Protein AF-A0A0E3SAZ4-F1 (afdb_monomer_lite)

Structure (mmCIF, N/CA/C/O backbone):
data_AF-A0A0E3SAZ4-F1
#
_entry.id   AF-A0A0E3SAZ4-F1
#
loop_
_atom_site.group_PDB
_atom_site.id
_atom_site.type_symbol
_atom_site.label_atom_id
_atom_site.label_alt_id
_atom_site.label_comp_id
_atom_site.label_asym_id
_atom_site.label_entity_id
_atom_site.label_seq_id
_atom_site.pdbx_PDB_ins_code
_atom_site.Cartn_x
_atom_site.Cartn_y
_atom_site.Cartn_z
_atom_site.occupancy
_atom_site.B_iso_or_equiv
_atom_site.auth_seq_id
_atom_site.auth_comp_id
_atom_site.auth_asym_id
_atom_site.auth_atom_id
_atom_site.pdbx_PDB_model_num
ATOM 1 N N . MET A 1 1 ? 7.847 -2.303 -38.864 1.00 35.53 1 MET A N 1
ATOM 2 C CA . MET A 1 1 ? 7.450 -2.503 -37.458 1.00 35.53 1 MET A CA 1
ATOM 3 C C . MET A 1 1 ? 8.151 -1.413 -36.659 1.00 35.53 1 MET A C 1
ATOM 5 O O . MET A 1 1 ? 9.371 -1.408 -36.617 1.00 35.53 1 MET A O 1
ATOM 9 N N . LYS A 1 2 ? 7.402 -0.395 -36.224 1.00 34.38 2 LYS A N 1
ATOM 10 C CA . LYS A 1 2 ? 7.887 0.900 -35.707 1.00 34.38 2 LYS A CA 1
ATOM 11 C C . LYS A 1 2 ? 7.788 0.964 -34.171 1.00 34.38 2 LYS A C 1
ATOM 13 O O . LYS A 1 2 ? 7.329 1.946 -33.616 1.00 34.38 2 LYS A O 1
ATOM 18 N N . LEU A 1 3 ? 8.170 -0.109 -33.477 1.00 39.75 3 LEU A N 1
ATOM 19 C CA . LEU A 1 3 ? 8.145 -0.147 -32.003 1.00 39.75 3 LEU A CA 1
ATOM 20 C C . LEU A 1 3 ? 9.281 0.670 -31.354 1.00 39.75 3 LEU A C 1
ATOM 22 O O . LEU A 1 3 ? 9.318 0.807 -30.141 1.00 39.75 3 LEU A O 1
ATOM 26 N N . PHE A 1 4 ? 10.151 1.262 -32.177 1.00 41.94 4 PHE A N 1
ATOM 27 C CA . PHE A 1 4 ? 11.154 2.250 -31.788 1.00 41.94 4 PHE A CA 1
ATOM 28 C C . PHE A 1 4 ? 10.994 3.537 -32.611 1.00 41.94 4 PHE A C 1
ATOM 30 O O . PHE A 1 4 ? 11.973 4.073 -33.130 1.00 41.94 4 PHE A O 1
ATOM 37 N N . GLU A 1 5 ? 9.763 4.026 -32.811 1.00 42.88 5 GLU A N 1
ATOM 38 C CA . GLU A 1 5 ? 9.651 5.472 -33.024 1.00 42.88 5 GLU A CA 1
ATOM 39 C C . GLU A 1 5 ? 10.108 6.147 -31.717 1.00 42.88 5 GLU A C 1
ATOM 41 O O . GLU A 1 5 ? 9.634 5.738 -30.653 1.00 42.88 5 GLU A O 1
ATOM 46 N N . PRO A 1 6 ? 11.058 7.104 -31.770 1.00 49.09 6 PRO A N 1
ATOM 47 C CA . PRO A 1 6 ? 11.654 7.744 -30.591 1.00 49.09 6 PRO A CA 1
ATOM 48 C C . PRO A 1 6 ? 10.627 8.220 -29.559 1.00 49.09 6 PRO A C 1
ATOM 50 O O . PRO A 1 6 ? 10.919 8.250 -28.368 1.00 49.09 6 PRO A O 1
ATOM 53 N N . ASP A 1 7 ? 9.420 8.530 -30.022 1.00 55.03 7 ASP A N 1
ATOM 54 C CA . ASP A 1 7 ? 8.347 9.111 -29.233 1.00 55.03 7 ASP A CA 1
ATOM 55 C C . ASP A 1 7 ? 7.732 8.119 -28.225 1.00 55.03 7 ASP A C 1
ATOM 57 O O . ASP A 1 7 ? 7.474 8.508 -27.095 1.00 55.03 7 ASP A O 1
ATOM 61 N N . VAL A 1 8 ? 7.588 6.824 -28.547 1.00 56.56 8 VAL A N 1
ATOM 62 C CA . VAL A 1 8 ? 6.889 5.860 -27.658 1.00 56.56 8 VAL A CA 1
ATOM 63 C C . VAL A 1 8 ? 7.747 5.450 -26.458 1.00 56.56 8 VAL A C 1
ATOM 65 O O . VAL A 1 8 ? 7.270 5.378 -25.326 1.00 56.56 8 VAL A O 1
ATOM 68 N N . TYR A 1 9 ? 9.036 5.188 -26.678 1.00 65.38 9 TYR A N 1
ATOM 69 C CA . TYR A 1 9 ? 9.937 4.849 -25.574 1.00 65.38 9 TYR A CA 1
ATOM 70 C C . TYR A 1 9 ? 10.313 6.091 -24.751 1.00 65.38 9 TYR A C 1
ATOM 72 O O . TYR A 1 9 ? 10.451 6.005 -23.531 1.00 65.38 9 TYR A O 1
ATOM 80 N N . ALA A 1 10 ? 10.394 7.269 -25.383 1.00 64.94 10 ALA A N 1
ATOM 81 C CA . ALA A 1 10 ? 10.506 8.529 -24.657 1.00 64.94 10 ALA A CA 1
ATOM 82 C C . ALA A 1 10 ? 9.255 8.820 -23.814 1.00 64.94 10 ALA A C 1
ATOM 84 O O . ALA A 1 10 ? 9.391 9.335 -22.709 1.00 64.94 10 ALA A O 1
ATOM 85 N N . GLU A 1 11 ? 8.053 8.472 -24.281 1.00 65.88 11 GLU A N 1
ATOM 86 C CA . GLU A 1 11 ? 6.825 8.535 -23.480 1.00 65.88 11 GLU A CA 1
ATOM 87 C C . GLU A 1 11 ? 6.867 7.574 -22.287 1.00 65.88 11 GLU A C 1
ATOM 89 O O . GLU A 1 11 ? 6.506 7.981 -21.186 1.00 65.88 11 GLU A O 1
ATOM 94 N N . PHE A 1 12 ? 7.374 6.347 -22.454 1.00 67.75 12 PHE A N 1
ATOM 95 C CA . PHE A 1 12 ? 7.605 5.427 -21.333 1.00 67.75 12 PHE A CA 1
ATOM 96 C C . PHE A 1 12 ? 8.599 6.014 -20.316 1.00 67.75 12 PHE A C 1
ATOM 98 O O . PHE A 1 12 ? 8.286 6.130 -19.132 1.00 67.75 12 PHE A O 1
ATOM 105 N N . LEU A 1 13 ? 9.778 6.456 -20.763 1.00 69.06 13 LEU A N 1
ATOM 106 C CA . LEU A 1 13 ? 10.773 7.055 -19.872 1.00 69.06 13 LEU A CA 1
ATOM 107 C C . LEU A 1 13 ? 10.236 8.311 -19.172 1.00 69.06 13 LEU A C 1
ATOM 109 O O . LEU A 1 13 ? 10.405 8.445 -17.965 1.00 69.06 13 LEU A O 1
ATOM 113 N N . ASN A 1 14 ? 9.560 9.211 -19.886 1.00 68.00 14 ASN A N 1
ATOM 114 C CA . ASN A 1 14 ? 9.042 10.454 -19.308 1.00 68.00 14 ASN A CA 1
ATOM 115 C C . ASN A 1 14 ? 7.822 10.233 -18.405 1.00 68.00 14 ASN A C 1
ATOM 117 O O . ASN A 1 14 ? 7.721 10.848 -17.347 1.00 68.00 14 ASN A O 1
ATOM 121 N N . GLY A 1 15 ? 6.885 9.389 -18.835 1.00 62.44 15 GLY A N 1
ATOM 122 C CA . GLY A 1 15 ? 5.592 9.201 -18.184 1.00 62.44 15 GLY A CA 1
ATOM 123 C C . GLY A 1 15 ? 5.618 8.217 -17.020 1.00 62.44 15 GLY A C 1
ATOM 124 O O . GLY A 1 15 ? 4.820 8.361 -16.100 1.00 62.44 15 GLY A O 1
ATOM 125 N N . ILE A 1 16 ? 6.529 7.239 -17.038 1.00 62.69 16 ILE A N 1
ATOM 126 C CA . ILE A 1 16 ? 6.607 6.184 -16.018 1.00 62.69 16 ILE A CA 1
ATOM 127 C C . ILE A 1 16 ? 7.849 6.354 -15.140 1.00 62.69 16 ILE A C 1
ATOM 129 O O . ILE A 1 16 ? 7.724 6.397 -13.918 1.00 62.69 16 ILE A O 1
ATOM 133 N N . ILE A 1 17 ? 9.034 6.504 -15.737 1.00 66.69 17 ILE A N 1
ATOM 134 C CA . ILE A 1 17 ? 10.299 6.499 -14.984 1.00 66.69 17 ILE A CA 1
ATOM 135 C C . ILE A 1 17 ? 10.622 7.880 -14.395 1.00 66.69 17 ILE A C 1
ATOM 137 O O . ILE A 1 17 ? 10.940 8.002 -13.213 1.00 66.69 17 ILE A O 1
ATOM 141 N N . LEU A 1 18 ? 10.514 8.934 -15.204 1.00 70.75 18 LEU A N 1
ATOM 142 C CA . LEU A 1 18 ? 10.796 10.314 -14.806 1.00 70.75 18 LEU A CA 1
ATOM 143 C C . LEU A 1 18 ? 9.578 11.032 -14.219 1.00 70.75 18 LEU A C 1
ATOM 145 O O . LEU A 1 18 ? 9.704 12.201 -13.890 1.00 70.75 18 LEU A O 1
ATOM 149 N N . ASN A 1 19 ? 8.419 10.379 -14.106 1.00 67.31 19 ASN A N 1
ATOM 150 C CA . ASN A 1 19 ? 7.116 10.950 -13.741 1.00 67.31 19 ASN A CA 1
ATOM 151 C C . ASN A 1 19 ? 7.159 11.959 -12.565 1.00 67.31 19 ASN A C 1
ATOM 153 O O . ASN A 1 19 ? 7.011 11.599 -11.398 1.00 67.31 19 ASN A O 1
ATOM 157 N N . GLY A 1 20 ? 7.383 13.244 -12.861 1.00 66.50 20 GLY A N 1
ATOM 158 C CA . GLY A 1 20 ? 7.541 14.295 -11.849 1.00 66.50 20 GLY A CA 1
ATOM 159 C C . GLY A 1 20 ? 8.839 14.236 -11.029 1.00 66.50 20 GLY A C 1
ATOM 160 O O . GLY A 1 20 ? 8.914 14.880 -9.983 1.00 66.50 20 GLY A O 1
ATOM 161 N N . LYS A 1 21 ? 9.859 13.507 -11.487 1.00 75.00 21 LYS A N 1
ATOM 162 C CA . LYS A 1 21 ? 11.220 13.475 -10.942 1.00 75.00 21 LYS A CA 1
ATOM 163 C C . LYS A 1 21 ? 12.182 14.222 -11.867 1.00 75.00 21 LYS A C 1
ATOM 165 O O . LYS A 1 21 ? 12.077 14.167 -13.090 1.00 75.00 21 LYS A O 1
ATOM 170 N N . LEU A 1 22 ? 13.140 14.927 -11.279 1.00 81.62 22 LEU A N 1
ATOM 171 C CA . LEU A 1 22 ? 14.187 15.646 -11.993 1.00 81.62 22 LEU A CA 1
ATOM 172 C C . LEU A 1 22 ? 15.433 14.755 -12.102 1.00 81.62 22 LEU A C 1
ATOM 174 O O . LEU A 1 22 ? 16.014 14.420 -11.066 1.00 81.62 22 LEU A O 1
ATOM 178 N N . PRO A 1 23 ? 15.851 14.368 -13.321 1.00 86.25 23 PRO A N 1
ATOM 179 C CA . PRO A 1 23 ? 17.066 13.594 -13.511 1.00 86.25 23 PRO A CA 1
ATOM 180 C C . PRO A 1 23 ? 18.314 14.469 -13.360 1.00 86.25 23 PRO A C 1
ATOM 182 O O . PRO A 1 23 ? 18.380 15.588 -13.873 1.00 86.25 23 PRO A O 1
ATOM 185 N N . SER A 1 24 ? 19.344 13.918 -12.728 1.00 90.69 24 SER A N 1
ATOM 186 C CA . SER A 1 24 ? 20.697 14.464 -12.703 1.00 90.69 24 SER A CA 1
ATOM 187 C C . SER A 1 24 ? 21.704 13.382 -13.088 1.00 90.69 24 SER A C 1
ATOM 189 O O . SER A 1 24 ? 21.607 12.236 -12.654 1.00 90.69 24 SER A O 1
ATOM 191 N N . LEU A 1 25 ? 22.656 13.729 -13.956 1.00 93.69 25 LEU A N 1
ATOM 192 C CA . LEU A 1 25 ? 23.690 12.798 -14.401 1.00 93.69 25 LEU A CA 1
ATOM 193 C C . LEU A 1 25 ? 24.743 12.637 -13.304 1.00 93.69 25 LEU A C 1
ATOM 195 O O . LEU A 1 25 ? 25.460 13.589 -12.996 1.00 93.69 25 LEU A O 1
ATOM 199 N N . LEU A 1 26 ? 24.866 11.426 -12.766 1.00 94.69 26 LEU A N 1
ATOM 200 C CA . LEU A 1 26 ? 25.920 11.070 -11.816 1.00 94.69 26 LEU A CA 1
ATOM 201 C C . LEU A 1 26 ? 27.215 10.670 -12.526 1.00 94.69 26 LEU A C 1
ATOM 203 O O . LEU A 1 26 ? 28.307 10.931 -12.023 1.00 94.69 26 LEU A O 1
ATOM 207 N N . GLY A 1 27 ? 27.106 10.056 -13.705 1.00 94.62 27 GLY A N 1
ATOM 208 C CA . GLY A 1 27 ? 28.264 9.651 -14.489 1.00 94.62 27 GLY A CA 1
ATOM 209 C C . GLY A 1 27 ? 27.941 8.584 -15.523 1.00 94.62 27 GLY A C 1
ATOM 210 O O . GLY A 1 27 ? 26.800 8.430 -15.955 1.00 94.62 27 GLY A O 1
ATOM 211 N N . THR A 1 28 ? 28.979 7.859 -15.924 1.00 95.38 28 THR A N 1
ATOM 212 C CA . THR A 1 28 ? 28.893 6.731 -16.852 1.00 95.38 28 THR A CA 1
ATOM 213 C C . THR A 1 28 ? 29.544 5.506 -16.237 1.00 95.38 28 THR A C 1
ATOM 215 O O . THR A 1 28 ? 30.640 5.614 -15.683 1.00 95.38 28 THR A O 1
ATOM 218 N N . GLU A 1 29 ? 28.915 4.351 -16.394 1.00 94.69 29 GLU A N 1
ATOM 219 C CA . GLU A 1 29 ? 29.418 3.056 -15.942 1.00 94.69 29 GLU A CA 1
ATOM 220 C C . GLU A 1 29 ? 29.445 2.059 -17.102 1.00 94.69 29 GLU A C 1
ATOM 222 O O . GLU A 1 29 ? 28.711 2.202 -18.075 1.00 94.69 29 GLU A O 1
ATOM 227 N N . ASN A 1 30 ? 30.312 1.048 -17.020 1.00 89.69 30 ASN A N 1
ATOM 228 C CA . ASN A 1 30 ? 30.306 -0.053 -17.976 1.00 89.69 30 ASN A CA 1
ATOM 229 C C . ASN A 1 30 ? 29.536 -1.229 -17.369 1.00 89.69 30 ASN A C 1
ATOM 231 O O . ASN A 1 30 ? 29.976 -1.778 -16.360 1.00 89.69 30 ASN A O 1
ATOM 235 N N . ILE A 1 31 ? 28.412 -1.599 -17.982 1.00 84.12 31 ILE A N 1
ATOM 236 C CA . ILE A 1 31 ? 27.593 -2.748 -17.581 1.00 84.12 31 ILE A CA 1
ATOM 237 C C . ILE A 1 31 ? 27.605 -3.747 -18.733 1.00 84.12 31 ILE A C 1
ATOM 239 O O . ILE A 1 31 ? 27.215 -3.415 -19.851 1.00 84.12 31 ILE A O 1
ATOM 243 N N . ASP A 1 32 ? 28.105 -4.956 -18.471 1.00 79.94 32 ASP A N 1
ATOM 244 C CA . ASP A 1 32 ? 28.211 -6.047 -19.449 1.00 79.94 32 ASP A CA 1
ATOM 245 C C . ASP A 1 32 ? 28.867 -5.646 -20.784 1.00 79.94 32 ASP A C 1
ATOM 247 O O . ASP A 1 32 ? 28.512 -6.126 -21.860 1.00 79.94 32 ASP A O 1
ATOM 251 N N . GLY A 1 33 ? 29.859 -4.752 -20.723 1.00 79.44 33 GLY A N 1
ATOM 252 C CA . GLY A 1 33 ? 30.581 -4.254 -21.893 1.00 79.44 33 GLY A CA 1
ATOM 253 C C . GLY A 1 33 ? 29.949 -3.029 -22.558 1.00 79.44 33 GLY A C 1
ATOM 254 O O . GLY A 1 33 ? 30.634 -2.378 -23.349 1.00 79.44 33 GLY A O 1
ATOM 255 N N . ASN A 1 34 ? 28.719 -2.655 -22.199 1.00 81.31 34 ASN A N 1
ATOM 256 C CA . ASN A 1 34 ? 28.017 -1.491 -22.739 1.00 81.31 34 ASN A CA 1
ATOM 257 C C . ASN A 1 34 ? 28.204 -0.264 -21.839 1.00 81.31 34 ASN A C 1
ATOM 259 O O . ASN A 1 34 ? 28.266 -0.368 -20.614 1.00 81.31 34 ASN A O 1
ATOM 263 N N . ASN A 1 35 ? 28.316 0.915 -22.451 1.00 91.81 35 ASN A N 1
ATOM 264 C CA . ASN A 1 35 ? 28.385 2.175 -21.717 1.00 91.81 35 ASN A CA 1
ATOM 265 C C . ASN A 1 35 ? 26.977 2.586 -21.276 1.00 91.81 35 ASN A C 1
ATOM 267 O O . ASN A 1 35 ? 26.105 2.746 -22.124 1.00 91.81 35 ASN A O 1
ATOM 271 N N . ALA A 1 36 ? 26.774 2.799 -19.982 1.00 94.06 36 ALA A N 1
ATOM 272 C CA . ALA A 1 36 ? 25.505 3.198 -19.396 1.00 94.06 36 ALA A CA 1
ATOM 273 C C . ALA A 1 36 ? 25.630 4.568 -18.723 1.00 94.06 36 ALA A C 1
ATOM 275 O O . ALA A 1 36 ? 26.601 4.8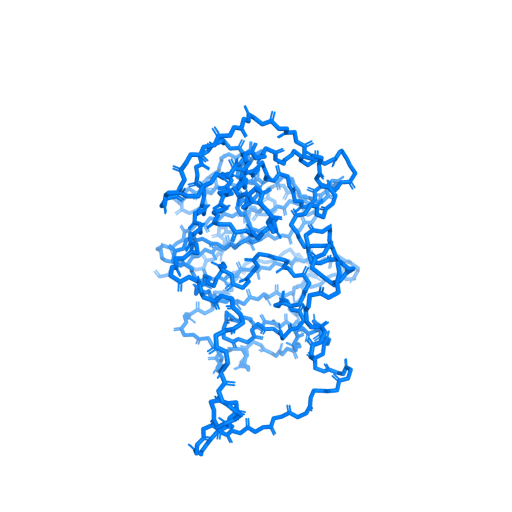33 -18.014 1.00 94.06 36 ALA A O 1
ATOM 276 N N . TYR A 1 37 ? 24.640 5.438 -18.908 1.00 94.56 37 TYR A N 1
ATOM 277 C CA . TYR A 1 37 ? 24.500 6.659 -18.120 1.00 94.56 37 TYR A CA 1
ATOM 278 C C . TYR A 1 37 ? 23.823 6.345 -16.793 1.00 94.56 37 TYR A C 1
ATOM 280 O O . TYR A 1 37 ? 22.771 5.709 -16.767 1.00 94.56 37 TYR A O 1
ATOM 288 N N . VAL A 1 38 ? 24.403 6.846 -15.707 1.00 95.25 38 VAL A N 1
ATOM 289 C CA . VAL A 1 38 ? 23.847 6.727 -14.359 1.00 95.25 38 VAL A CA 1
ATOM 290 C C . VAL A 1 38 ? 23.136 8.022 -14.014 1.00 95.25 38 VAL A C 1
ATOM 292 O O . VAL A 1 38 ? 23.767 9.082 -13.948 1.00 95.25 38 VAL A O 1
ATOM 295 N N . LEU A 1 39 ? 21.827 7.946 -13.797 1.00 92.31 39 LEU A N 1
ATOM 296 C CA . LEU A 1 39 ? 20.989 9.093 -13.472 1.00 92.31 39 LEU A CA 1
ATOM 297 C C . LEU A 1 39 ? 20.414 8.935 -12.067 1.00 92.31 39 LEU A C 1
ATOM 299 O O . LEU A 1 39 ? 19.831 7.903 -11.743 1.00 92.31 39 LEU A O 1
ATOM 303 N N . GLU A 1 40 ? 20.537 9.972 -11.247 1.00 90.50 40 GLU A N 1
ATOM 304 C CA . GLU A 1 40 ? 19.754 10.117 -10.022 1.00 90.50 40 GLU A CA 1
ATOM 305 C C . GLU A 1 40 ? 18.468 10.870 -10.348 1.00 90.50 40 GLU A C 1
ATOM 307 O O . GLU A 1 40 ? 18.507 11.918 -10.993 1.00 90.50 40 GLU A O 1
ATOM 312 N N . LEU A 1 41 ? 17.332 10.341 -9.910 1.00 86.12 41 LEU A N 1
ATOM 313 C CA . LEU A 1 41 ? 16.024 10.956 -10.072 1.00 86.12 41 LEU A CA 1
ATOM 314 C C . LEU A 1 41 ? 15.537 11.437 -8.708 1.00 86.12 41 LEU A C 1
ATOM 316 O O . LEU A 1 41 ? 15.248 10.629 -7.819 1.00 86.12 41 LEU A O 1
ATOM 320 N N . THR A 1 42 ? 15.412 12.753 -8.574 1.00 79.62 42 THR A N 1
ATOM 321 C CA . THR A 1 42 ? 14.932 13.396 -7.349 1.00 79.62 42 THR A CA 1
ATOM 322 C C . THR A 1 42 ? 13.478 13.825 -7.539 1.00 79.62 42 THR A C 1
ATOM 324 O O . THR A 1 42 ? 13.186 14.479 -8.543 1.00 79.62 42 THR A O 1
ATOM 327 N N . PRO A 1 43 ? 12.553 13.489 -6.624 1.00 72.38 43 PRO A N 1
ATOM 328 C CA . PRO A 1 43 ? 11.172 13.961 -6.694 1.00 72.38 43 PRO A CA 1
ATOM 329 C C . PRO A 1 43 ? 11.106 15.486 -6.813 1.00 72.38 43 PRO A C 1
ATOM 331 O O . PRO A 1 43 ? 11.834 16.205 -6.129 1.00 72.38 43 PRO A O 1
ATOM 334 N N . SER A 1 44 ? 10.244 15.996 -7.693 1.00 67.12 44 SER A N 1
ATOM 335 C CA . SER A 1 44 ? 9.931 17.425 -7.699 1.00 67.12 44 SER A CA 1
ATOM 336 C C . SER A 1 44 ? 8.995 17.758 -6.536 1.00 67.12 44 SER A C 1
ATOM 338 O O . SER A 1 44 ? 8.110 16.971 -6.212 1.00 67.12 44 SER A O 1
ATOM 340 N N . GLU A 1 45 ? 9.135 18.955 -5.956 1.00 58.78 45 GLU A N 1
ATOM 341 C CA . GLU A 1 45 ? 8.340 19.446 -4.808 1.00 58.78 45 GLU A CA 1
ATOM 342 C C . GLU A 1 45 ? 6.807 19.404 -5.010 1.00 58.78 45 GLU A C 1
ATOM 344 O O . GLU A 1 45 ? 6.056 19.678 -4.084 1.00 58.78 45 GLU A O 1
ATOM 349 N N . LYS A 1 46 ? 6.319 19.102 -6.221 1.00 52.31 46 LYS A N 1
ATOM 350 C CA . LYS A 1 46 ? 4.892 19.086 -6.575 1.00 52.31 46 LYS A CA 1
ATOM 351 C C . LYS A 1 46 ? 4.236 17.704 -6.528 1.00 52.31 46 LYS A C 1
ATOM 353 O O . LYS A 1 46 ? 3.021 17.643 -6.680 1.00 52.31 46 LYS A O 1
ATOM 358 N N . ASN A 1 47 ? 5.002 16.625 -6.364 1.00 48.00 47 ASN A N 1
ATOM 359 C CA . ASN A 1 47 ? 4.471 15.262 -6.271 1.00 48.00 47 ASN A CA 1
ATOM 360 C C . ASN A 1 47 ? 4.778 14.681 -4.887 1.00 48.00 47 ASN A C 1
ATOM 362 O O . ASN A 1 47 ? 5.781 13.999 -4.693 1.00 48.00 47 ASN A O 1
ATOM 366 N N . GLU A 1 48 ? 3.894 14.963 -3.928 1.00 43.84 48 GLU A N 1
ATOM 367 C CA . GLU A 1 48 ? 4.009 14.505 -2.535 1.00 43.84 48 GLU A CA 1
ATOM 368 C C . GLU A 1 48 ? 3.898 12.976 -2.383 1.00 43.84 48 GLU A C 1
ATOM 370 O O . GLU A 1 48 ? 4.349 12.447 -1.375 1.00 43.84 48 GLU A O 1
ATOM 375 N N . SER A 1 49 ? 3.342 12.262 -3.371 1.00 44.16 49 SER A N 1
ATOM 376 C CA . SER A 1 49 ? 3.028 10.825 -3.293 1.00 44.16 49 SER A CA 1
ATOM 377 C C . SER A 1 49 ? 4.116 9.868 -3.804 1.00 44.16 49 SER A C 1
ATOM 379 O O . SER A 1 49 ? 3.940 8.659 -3.721 1.00 44.16 49 SER A O 1
ATOM 381 N N . LEU A 1 50 ? 5.222 10.367 -4.369 1.00 51.16 50 LEU A N 1
ATOM 382 C CA . LEU A 1 50 ? 6.327 9.542 -4.891 1.00 51.16 50 LEU A CA 1
ATOM 383 C C . LEU A 1 50 ? 7.673 10.164 -4.495 1.00 51.16 50 LEU A C 1
ATOM 385 O O . LEU A 1 50 ? 8.462 10.583 -5.345 1.00 51.16 50 LEU A O 1
ATOM 389 N N . GLN A 1 51 ? 7.912 10.251 -3.183 1.00 55.72 51 GLN A N 1
ATOM 390 C CA . GLN A 1 51 ? 9.085 10.916 -2.594 1.00 55.72 51 GLN A CA 1
ATOM 391 C C . GLN A 1 51 ? 10.375 10.090 -2.655 1.00 55.72 51 GLN A C 1
ATOM 393 O O . GLN A 1 51 ? 11.447 10.559 -2.271 1.00 55.72 51 GLN A O 1
ATOM 398 N N . TRP A 1 52 ? 10.308 8.868 -3.172 1.00 65.00 52 TRP A N 1
ATOM 399 C CA . TRP A 1 52 ? 11.460 7.984 -3.176 1.00 65.00 52 TRP A CA 1
ATOM 400 C C . TRP A 1 52 ? 12.496 8.453 -4.189 1.00 65.00 52 TRP A C 1
ATOM 402 O O . TRP A 1 52 ? 12.249 8.506 -5.408 1.00 65.00 52 TRP A O 1
ATOM 412 N N . LYS A 1 53 ? 13.685 8.773 -3.671 1.00 74.00 53 LYS A N 1
ATOM 413 C CA . LYS A 1 53 ? 14.882 8.903 -4.498 1.00 74.00 53 LYS A CA 1
ATOM 414 C C . LYS A 1 53 ? 15.078 7.604 -5.259 1.00 74.00 53 LYS A C 1
ATOM 416 O O . LYS A 1 53 ? 14.785 6.514 -4.773 1.00 74.00 53 LYS A O 1
ATOM 421 N N . SER A 1 54 ? 15.571 7.726 -6.477 1.00 83.62 54 SER A N 1
ATOM 422 C CA . SER A 1 54 ? 15.817 6.555 -7.307 1.00 83.62 54 SER A CA 1
ATOM 423 C C . SER A 1 54 ? 17.022 6.773 -8.191 1.00 83.62 54 SER A C 1
ATOM 425 O O . SER A 1 54 ? 17.311 7.902 -8.582 1.00 83.62 54 SER A O 1
ATOM 427 N N . LYS A 1 55 ? 17.717 5.691 -8.513 1.00 89.56 55 LYS A N 1
ATOM 428 C CA . LYS A 1 55 ? 18.842 5.698 -9.439 1.00 89.56 55 LYS A CA 1
ATOM 429 C C . LYS A 1 55 ? 18.517 4.781 -10.601 1.00 89.56 55 LYS A C 1
ATOM 431 O O . LYS A 1 55 ? 17.980 3.696 -10.403 1.00 89.56 55 LYS A O 1
ATOM 436 N N . ILE A 1 56 ? 18.810 5.225 -11.813 1.00 89.75 56 ILE A N 1
ATOM 437 C CA . ILE A 1 56 ? 18.621 4.421 -13.015 1.00 89.75 56 ILE A CA 1
ATOM 438 C C . ILE A 1 56 ? 19.900 4.382 -13.834 1.00 89.75 56 ILE A C 1
ATOM 440 O O . ILE A 1 56 ? 20.671 5.342 -13.866 1.00 89.75 56 ILE A O 1
ATOM 444 N N . TRP A 1 57 ? 20.079 3.272 -14.531 1.00 92.25 57 TRP A N 1
ATOM 445 C CA . TRP A 1 57 ? 21.113 3.086 -15.527 1.00 92.25 57 TRP A CA 1
ATOM 446 C C . TRP A 1 57 ? 20.427 2.924 -16.863 1.00 92.25 57 TRP A C 1
ATOM 448 O O . TRP A 1 57 ? 19.574 2.048 -17.018 1.00 92.25 57 TRP A O 1
ATOM 458 N N . VAL A 1 58 ? 20.795 3.769 -17.816 1.00 89.75 58 VAL A N 1
ATOM 459 C CA . VAL A 1 58 ? 20.273 3.709 -19.178 1.00 89.75 58 VAL A CA 1
ATOM 460 C C . VAL A 1 58 ? 21.408 3.471 -20.153 1.00 89.75 58 VAL A C 1
ATOM 462 O O . VAL A 1 58 ? 22.485 4.047 -20.008 1.00 89.75 58 VAL A O 1
ATOM 465 N N . ASP A 1 59 ? 21.176 2.624 -21.145 1.00 88.06 59 ASP A N 1
ATOM 466 C CA . ASP A 1 59 ? 22.134 2.368 -22.213 1.00 88.06 59 ASP A CA 1
ATOM 467 C C . ASP A 1 59 ? 22.494 3.668 -22.946 1.00 88.06 59 ASP A C 1
ATOM 469 O O . ASP A 1 59 ? 21.629 4.480 -23.281 1.00 88.06 59 ASP A O 1
ATOM 473 N N . GLY A 1 60 ? 23.785 3.876 -23.189 1.00 87.06 60 GLY A N 1
ATOM 474 C CA . GLY A 1 60 ? 24.293 5.119 -23.754 1.00 87.06 60 GLY A CA 1
ATOM 475 C C . GLY A 1 60 ? 23.958 5.335 -25.229 1.00 87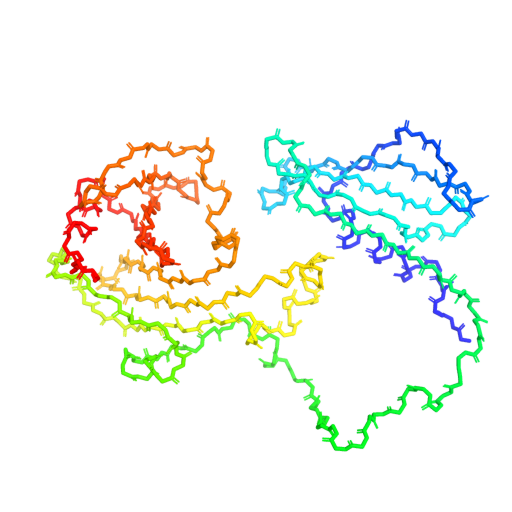.06 60 GLY A C 1
ATOM 476 O O . GLY A 1 60 ? 24.044 6.467 -25.703 1.00 87.06 60 GLY A O 1
ATOM 477 N N . GLU A 1 61 ? 23.579 4.286 -25.962 1.00 84.56 61 GLU A N 1
ATOM 478 C CA . GLU A 1 61 ? 23.247 4.374 -27.384 1.00 84.56 61 GLU A CA 1
ATOM 479 C C . GLU A 1 61 ? 21.738 4.467 -27.610 1.00 84.56 61 GLU A C 1
ATOM 481 O O . GLU A 1 61 ? 21.274 5.288 -28.405 1.00 84.56 61 GLU A O 1
ATOM 486 N N . ASN A 1 62 ? 20.963 3.633 -26.918 1.00 81.25 62 ASN A N 1
ATOM 487 C CA . ASN A 1 62 ? 19.531 3.463 -27.168 1.00 81.25 62 ASN A CA 1
ATOM 488 C C . ASN A 1 62 ? 18.629 3.896 -25.999 1.00 81.25 62 ASN A C 1
ATOM 490 O O . ASN A 1 62 ? 17.408 3.831 -26.138 1.00 81.25 62 ASN A O 1
ATOM 494 N N . TRP A 1 63 ? 19.205 4.377 -24.890 1.00 83.62 63 TRP A N 1
ATOM 495 C CA . TRP A 1 63 ? 18.498 4.859 -23.694 1.00 83.62 63 TRP A CA 1
ATOM 496 C C . TRP A 1 63 ? 17.644 3.806 -22.976 1.00 83.62 63 TRP A C 1
ATOM 498 O O . TRP A 1 63 ? 16.851 4.144 -22.090 1.00 83.62 63 TRP A O 1
ATOM 508 N N . MET A 1 64 ? 17.789 2.525 -23.319 1.00 82.38 64 MET A N 1
ATOM 509 C CA . MET A 1 64 ? 17.053 1.467 -22.641 1.00 82.38 64 MET A CA 1
ATOM 510 C C . MET A 1 64 ? 17.435 1.372 -21.171 1.00 82.38 64 MET A C 1
ATOM 512 O O . MET A 1 64 ? 18.612 1.445 -20.830 1.00 82.38 64 MET A O 1
ATOM 516 N N . LEU A 1 65 ? 16.441 1.178 -20.309 1.00 84.25 65 LEU A N 1
ATOM 517 C CA . LEU A 1 65 ? 16.666 0.914 -18.897 1.00 84.25 65 LEU A CA 1
ATOM 518 C C . LEU A 1 65 ? 17.430 -0.408 -18.742 1.00 84.25 65 LEU A C 1
ATOM 520 O O . LEU A 1 65 ? 17.000 -1.442 -19.247 1.00 84.25 65 LEU A O 1
ATOM 524 N N . ILE A 1 66 ? 18.557 -0.354 -18.043 1.00 88.56 66 ILE A N 1
ATOM 525 C CA . ILE A 1 66 ? 19.403 -1.506 -17.715 1.00 88.56 66 ILE A CA 1
ATOM 526 C C . ILE A 1 66 ? 19.178 -1.903 -16.257 1.00 88.56 66 ILE A C 1
ATOM 528 O O . ILE A 1 66 ? 18.991 -3.075 -15.943 1.00 88.56 66 ILE A O 1
ATOM 532 N N . ARG A 1 67 ? 19.173 -0.914 -15.359 1.00 88.06 67 ARG A N 1
ATOM 533 C CA . ARG A 1 67 ? 19.020 -1.114 -13.916 1.00 88.06 67 ARG A CA 1
ATOM 534 C C . ARG A 1 67 ? 18.214 0.024 -13.310 1.00 88.06 67 ARG A C 1
ATOM 536 O O . ARG A 1 67 ? 18.304 1.162 -13.772 1.00 88.06 67 ARG A O 1
ATOM 543 N N . CYS A 1 68 ? 17.455 -0.274 -12.267 1.00 86.19 68 CYS A N 1
ATOM 544 C CA . CYS A 1 68 ? 16.777 0.709 -11.437 1.00 86.19 68 CYS A CA 1
ATOM 545 C C . CYS A 1 68 ? 16.927 0.342 -9.962 1.00 86.19 68 CYS A C 1
ATOM 547 O O . CYS A 1 68 ? 16.782 -0.817 -9.590 1.00 86.19 68 CYS A O 1
ATOM 549 N N . GLU A 1 69 ? 17.187 1.348 -9.139 1.00 86.12 69 GLU A N 1
ATOM 550 C CA . GLU A 1 69 ? 17.164 1.275 -7.687 1.00 86.12 69 GLU A CA 1
ATOM 551 C C . GLU A 1 69 ? 16.169 2.296 -7.149 1.00 86.12 69 GLU A C 1
ATOM 553 O O . GLU A 1 69 ? 16.207 3.473 -7.521 1.00 86.12 69 GLU A O 1
ATOM 558 N N . LEU A 1 70 ? 15.298 1.842 -6.257 1.00 78.06 70 LEU A N 1
ATOM 559 C CA . LEU A 1 70 ? 14.407 2.672 -5.463 1.00 78.06 70 LEU A CA 1
ATOM 560 C C . LEU A 1 70 ? 14.908 2.657 -4.024 1.00 78.06 70 LEU A C 1
ATOM 562 O O . LEU A 1 70 ? 15.253 1.596 -3.500 1.00 78.06 70 LEU A O 1
ATOM 566 N N . TYR A 1 71 ? 14.931 3.827 -3.399 1.00 76.00 71 TYR A N 1
ATOM 567 C CA . TYR A 1 71 ? 15.364 3.989 -2.018 1.00 76.00 71 TYR A CA 1
ATOM 568 C C . TYR A 1 71 ? 14.189 4.444 -1.159 1.00 76.00 71 TYR A C 1
ATOM 570 O O . TYR A 1 71 ? 13.372 5.242 -1.618 1.00 76.00 71 TYR A O 1
ATOM 578 N N . ASP A 1 72 ? 14.124 3.956 0.074 1.00 67.56 72 ASP A N 1
ATOM 579 C CA . ASP A 1 72 ? 13.173 4.454 1.065 1.00 67.56 72 ASP A CA 1
ATOM 580 C C . ASP A 1 72 ? 13.536 5.879 1.537 1.00 67.56 72 ASP A C 1
ATOM 582 O O . ASP A 1 72 ? 14.521 6.491 1.102 1.00 67.56 72 ASP A O 1
ATOM 586 N N . ASN A 1 73 ? 12.723 6.425 2.443 1.00 67.75 73 ASN A N 1
ATOM 587 C CA . ASN A 1 73 ? 12.921 7.769 2.989 1.00 67.75 73 ASN A CA 1
ATOM 588 C C . ASN A 1 73 ? 14.178 7.884 3.878 1.00 67.75 73 ASN A C 1
ATOM 590 O O . ASN A 1 73 ? 14.700 8.986 4.055 1.00 67.75 73 ASN A O 1
ATOM 594 N N . GLU A 1 74 ? 14.700 6.767 4.389 1.00 67.50 74 GLU A N 1
ATOM 595 C CA . GLU A 1 74 ? 15.950 6.699 5.156 1.00 67.50 74 GLU A CA 1
ATOM 596 C C . GLU A 1 74 ? 17.190 6.576 4.247 1.00 67.50 74 GLU A C 1
ATOM 598 O O . GLU A 1 74 ? 18.328 6.745 4.695 1.00 67.50 74 GLU A O 1
ATOM 603 N N . GLY A 1 75 ? 16.982 6.347 2.947 1.00 72.00 75 GLY A N 1
ATOM 604 C CA . GLY A 1 75 ? 18.029 6.175 1.948 1.00 72.00 75 GLY A CA 1
ATOM 605 C C . GLY A 1 75 ? 18.541 4.740 1.823 1.00 72.00 75 GLY A C 1
ATOM 606 O O . GLY A 1 75 ? 19.577 4.534 1.182 1.00 72.00 75 GLY A O 1
ATOM 607 N N . ASN A 1 76 ? 17.851 3.751 2.395 1.00 75.31 76 ASN A N 1
ATOM 608 C CA . ASN A 1 76 ? 18.178 2.344 2.188 1.00 75.31 76 ASN A CA 1
ATOM 609 C C . ASN A 1 76 ? 17.580 1.849 0.860 1.00 75.31 76 ASN A C 1
ATOM 611 O O . ASN A 1 76 ? 16.498 2.285 0.462 1.00 75.31 76 ASN A O 1
ATOM 615 N N . PRO A 1 77 ? 18.264 0.941 0.138 1.00 73.69 77 PRO A N 1
ATOM 616 C CA . PRO A 1 77 ? 17.722 0.356 -1.081 1.00 73.69 77 PRO A CA 1
ATOM 617 C C . PRO A 1 77 ? 16.506 -0.518 -0.749 1.00 73.69 77 PRO A C 1
ATOM 619 O O . PRO A 1 77 ? 16.623 -1.535 -0.068 1.00 73.69 77 PRO A O 1
ATOM 622 N N . TYR A 1 78 ? 15.347 -0.124 -1.266 1.00 68.88 78 TYR A N 1
ATOM 623 C CA . TYR A 1 78 ? 14.074 -0.820 -1.087 1.00 68.88 78 TYR A CA 1
ATOM 624 C C . TYR A 1 78 ? 13.823 -1.851 -2.195 1.00 68.88 78 TYR A C 1
ATOM 626 O O . TYR A 1 78 ? 13.354 -2.964 -1.945 1.00 68.88 78 TYR A O 1
ATOM 634 N N . LEU A 1 79 ? 14.155 -1.487 -3.437 1.00 69.38 79 LEU A N 1
ATOM 635 C CA . LEU A 1 79 ? 13.984 -2.337 -4.611 1.00 69.38 79 LEU A CA 1
ATOM 636 C C . LEU A 1 79 ? 15.130 -2.114 -5.591 1.00 69.38 79 LEU A C 1
ATOM 638 O O . LEU A 1 79 ? 15.463 -0.978 -5.921 1.00 69.38 79 LEU A O 1
ATOM 642 N N . GLU A 1 80 ? 15.673 -3.210 -6.103 1.00 82.38 80 GLU A N 1
ATOM 643 C CA . GLU A 1 80 ? 16.636 -3.214 -7.196 1.00 82.38 80 GLU A CA 1
ATOM 644 C C . GLU A 1 80 ? 16.109 -4.109 -8.318 1.00 82.38 80 GLU A C 1
ATOM 646 O O . GLU A 1 80 ? 15.699 -5.247 -8.085 1.00 82.38 80 GLU A O 1
ATOM 651 N N . ILE A 1 81 ? 16.109 -3.582 -9.539 1.00 80.38 81 ILE A N 1
ATOM 652 C CA . ILE A 1 81 ? 15.707 -4.293 -10.750 1.00 80.38 81 ILE A CA 1
ATOM 653 C C . ILE A 1 81 ? 16.860 -4.211 -11.734 1.00 80.38 81 ILE A C 1
ATOM 655 O O . ILE A 1 81 ? 17.365 -3.124 -12.017 1.00 80.38 81 ILE A O 1
ATOM 659 N N . GLU A 1 82 ? 17.225 -5.350 -12.309 1.00 85.81 82 GLU A N 1
ATOM 660 C CA . GLU A 1 82 ? 18.236 -5.437 -13.352 1.00 85.81 82 GLU A CA 1
ATOM 661 C C . GLU A 1 82 ? 17.692 -6.229 -14.540 1.00 85.81 82 GLU A C 1
ATOM 663 O O . GLU A 1 82 ? 17.164 -7.334 -14.393 1.00 85.81 82 GLU A O 1
ATOM 668 N N . ILE A 1 83 ? 17.815 -5.647 -15.727 1.00 83.75 83 ILE A N 1
ATOM 669 C CA . ILE A 1 83 ? 17.365 -6.226 -16.984 1.00 83.75 83 ILE A CA 1
ATOM 670 C C . ILE A 1 83 ? 18.581 -6.847 -17.676 1.00 83.75 83 ILE A C 1
ATOM 672 O O . ILE A 1 83 ? 19.496 -6.144 -18.099 1.00 83.75 83 ILE A O 1
ATOM 676 N N . ARG A 1 84 ? 18.579 -8.177 -17.806 1.00 82.38 84 ARG A N 1
ATOM 677 C CA . ARG A 1 84 ? 19.687 -8.960 -18.377 1.00 82.38 84 ARG A CA 1
ATOM 678 C C . ARG A 1 84 ? 19.296 -9.636 -19.688 1.00 82.38 84 ARG A C 1
ATOM 680 O O . ARG A 1 84 ? 18.119 -9.860 -19.957 1.00 82.38 84 ARG A O 1
ATOM 687 N N . ASP A 1 85 ? 20.303 -9.970 -20.495 1.00 83.50 85 ASP A N 1
ATOM 688 C CA . ASP A 1 85 ? 20.176 -10.776 -21.721 1.00 83.50 85 ASP A CA 1
ATOM 689 C C . ASP A 1 85 ? 19.168 -10.245 -22.766 1.00 83.50 85 ASP A C 1
ATOM 691 O O . ASP A 1 85 ? 18.612 -11.006 -23.568 1.00 83.50 85 ASP A O 1
ATOM 695 N N . VAL A 1 86 ? 18.949 -8.925 -22.811 1.00 80.00 86 VAL A N 1
ATOM 696 C CA . VAL A 1 86 ? 18.041 -8.306 -23.786 1.00 80.00 86 VAL A CA 1
ATOM 697 C C . VAL A 1 86 ? 18.631 -8.359 -25.190 1.00 80.00 86 VAL A C 1
ATOM 699 O O . VAL A 1 86 ? 19.747 -7.912 -25.449 1.00 80.00 86 VAL A O 1
ATOM 702 N N . LYS A 1 87 ? 17.833 -8.864 -26.134 1.00 81.81 87 LYS A N 1
ATOM 703 C CA . LYS A 1 87 ? 18.163 -8.886 -27.562 1.00 81.81 87 LYS A CA 1
ATOM 704 C C . LYS A 1 87 ? 17.170 -8.041 -28.338 1.00 81.81 87 LYS A C 1
ATOM 706 O O . LYS A 1 87 ? 15.991 -8.376 -28.436 1.00 81.81 87 LYS A O 1
ATOM 711 N N . LEU A 1 88 ? 17.667 -6.968 -28.940 1.00 79.06 88 LEU A N 1
ATOM 712 C CA . LEU A 1 88 ? 16.853 -6.082 -29.762 1.00 79.06 88 LEU A CA 1
ATOM 713 C C . LEU A 1 88 ? 16.698 -6.612 -31.174 1.00 79.06 88 LEU A C 1
ATOM 715 O O . LEU A 1 88 ? 17.628 -7.173 -31.750 1.00 79.06 88 LEU A O 1
ATOM 719 N N . ASN A 1 89 ? 15.508 -6.398 -31.739 1.00 81.88 89 ASN A N 1
ATOM 720 C CA . ASN A 1 89 ? 15.178 -6.774 -33.112 1.00 81.88 89 ASN A CA 1
ATOM 721 C C . ASN A 1 89 ? 15.521 -8.241 -33.434 1.00 81.88 89 ASN A C 1
ATOM 723 O O . ASN A 1 89 ? 15.886 -8.563 -34.562 1.00 81.88 89 ASN A O 1
ATOM 727 N N . ALA A 1 90 ? 15.375 -9.138 -32.451 1.00 87.12 90 ALA A N 1
ATOM 728 C CA . ALA A 1 90 ? 15.765 -10.545 -32.554 1.00 87.12 90 ALA A CA 1
ATOM 729 C C . ALA A 1 90 ? 14.947 -11.360 -33.579 1.00 87.12 90 ALA A C 1
ATOM 731 O O . ALA A 1 90 ? 15.222 -12.540 -33.775 1.00 87.12 90 ALA A O 1
ATOM 732 N N . GLY A 1 91 ? 13.946 -10.752 -34.227 1.00 89.38 91 GLY A N 1
ATOM 733 C CA . GLY A 1 91 ? 13.082 -11.429 -35.192 1.00 89.38 91 GLY A CA 1
ATOM 734 C C . GLY A 1 91 ? 12.194 -12.484 -34.536 1.00 89.38 91 GLY A C 1
ATOM 735 O O . GLY A 1 91 ? 12.077 -13.587 -35.064 1.00 89.38 91 GLY A O 1
ATOM 736 N N . ILE A 1 92 ? 11.610 -12.157 -33.376 1.00 88.44 92 ILE A N 1
ATOM 737 C CA . ILE A 1 92 ? 10.715 -13.055 -32.633 1.00 88.44 92 ILE A CA 1
ATOM 738 C C . ILE A 1 92 ? 9.542 -13.447 -33.550 1.00 88.44 92 ILE A C 1
ATOM 740 O O . ILE A 1 92 ? 8.872 -12.550 -34.069 1.00 88.44 92 ILE A O 1
ATOM 744 N N . PRO A 1 93 ? 9.299 -14.748 -33.794 1.00 91.38 93 PRO A N 1
ATOM 745 C CA . PRO A 1 93 ? 8.255 -15.173 -34.715 1.00 91.38 93 PRO A CA 1
ATOM 746 C C . PRO A 1 93 ? 6.859 -14.970 -34.114 1.00 91.38 93 PRO A C 1
ATOM 748 O O . PRO A 1 93 ? 6.653 -15.183 -32.921 1.00 91.38 93 PRO A O 1
ATOM 751 N N . ASP A 1 94 ? 5.872 -14.663 -34.962 1.00 88.75 94 ASP A N 1
ATOM 752 C CA . ASP A 1 94 ? 4.467 -14.446 -34.565 1.00 88.75 94 ASP A CA 1
ATOM 753 C C . ASP A 1 94 ? 3.864 -15.615 -33.762 1.00 88.75 94 ASP A C 1
ATOM 755 O O . ASP A 1 94 ? 2.907 -15.443 -33.010 1.00 88.75 94 ASP A O 1
ATOM 759 N N . SER A 1 95 ? 4.422 -16.822 -33.902 1.00 89.12 95 SER A N 1
ATOM 760 C CA . SER A 1 95 ? 4.013 -17.998 -33.134 1.00 89.12 95 SER A CA 1
ATOM 761 C C . SER A 1 95 ? 4.229 -17.866 -31.627 1.00 89.12 95 SER A C 1
ATOM 763 O O . SER A 1 95 ? 3.475 -18.492 -30.891 1.00 89.12 95 SER A O 1
ATOM 765 N N . GLU A 1 96 ? 5.207 -17.072 -31.182 1.00 86.81 96 GLU A N 1
ATOM 766 C CA . GLU A 1 96 ? 5.462 -16.808 -29.754 1.00 86.81 96 GLU A CA 1
ATOM 767 C C . GLU A 1 96 ? 4.374 -15.926 -29.129 1.00 86.81 96 GLU A C 1
ATOM 769 O O . GLU A 1 96 ? 4.157 -15.955 -27.925 1.00 86.81 96 GLU A O 1
ATOM 774 N N . PHE A 1 97 ? 3.645 -15.165 -29.949 1.00 85.31 97 PHE A N 1
ATOM 775 C CA . PHE A 1 97 ? 2.562 -14.288 -29.500 1.00 85.31 97 PHE A CA 1
ATOM 776 C C . PHE A 1 97 ? 1.197 -14.990 -29.511 1.00 85.31 97 PHE A C 1
ATOM 778 O O . PHE A 1 97 ? 0.150 -14.341 -29.450 1.00 85.31 97 PHE A O 1
ATOM 785 N N . LYS A 1 98 ? 1.180 -16.324 -29.622 1.00 86.69 98 LYS A N 1
ATOM 786 C CA . LYS A 1 98 ? -0.052 -17.104 -29.521 1.00 86.69 98 LYS A CA 1
ATOM 787 C C . LYS A 1 98 ? -0.461 -17.236 -28.063 1.00 86.69 98 LYS A C 1
ATOM 789 O O . LYS A 1 98 ? 0.334 -17.614 -27.210 1.00 86.69 98 LYS A O 1
ATOM 794 N N . VAL A 1 99 ? -1.738 -16.981 -27.809 1.00 84.62 99 VAL A N 1
ATOM 795 C CA . VAL A 1 99 ? -2.364 -17.260 -26.518 1.00 84.62 99 VAL A CA 1
ATOM 796 C C . VAL A 1 99 ? -2.218 -18.764 -26.218 1.00 84.62 99 VAL A C 1
ATOM 798 O O . VAL A 1 99 ? -2.587 -19.565 -27.082 1.00 84.62 99 VAL A O 1
ATOM 801 N N . PRO A 1 100 ? -1.671 -19.162 -25.052 1.00 84.62 100 PRO A N 1
ATOM 802 C CA . PRO A 1 100 ? -1.509 -20.569 -24.696 1.00 84.62 100 PRO A CA 1
ATOM 803 C C . PRO A 1 100 ? -2.835 -21.336 -24.706 1.00 84.62 100 PRO A C 1
ATOM 805 O O . PRO A 1 100 ? -3.884 -20.787 -24.356 1.00 84.62 100 PRO A O 1
ATOM 808 N N . ASP A 1 101 ? -2.789 -22.623 -25.057 1.00 85.75 101 ASP A N 1
ATOM 809 C CA . ASP A 1 101 ? -3.973 -23.484 -25.019 1.00 85.75 101 ASP A CA 1
ATOM 810 C C . ASP A 1 101 ? -4.568 -23.522 -23.601 1.00 85.75 101 ASP A C 1
ATOM 812 O O . ASP A 1 101 ? -3.872 -23.772 -22.617 1.00 85.75 101 ASP A O 1
ATOM 816 N N . GLY A 1 102 ? -5.876 -23.272 -23.499 1.00 84.38 102 GLY A N 1
ATOM 817 C CA . GLY A 1 102 ? -6.601 -23.228 -22.225 1.00 84.38 102 GLY A CA 1
ATOM 818 C C . GLY A 1 102 ? -6.612 -21.863 -21.529 1.00 84.38 102 GLY A C 1
ATOM 819 O O . GLY A 1 102 ? -7.328 -21.711 -20.539 1.00 84.38 102 GLY A O 1
ATOM 820 N N . ALA A 1 103 ? -5.893 -20.859 -22.041 1.00 84.50 103 ALA A N 1
ATOM 821 C CA . ALA A 1 103 ? -5.989 -19.503 -21.513 1.00 84.50 103 ALA A CA 1
ATOM 822 C C . ALA A 1 103 ? -7.335 -18.853 -21.880 1.00 84.50 103 ALA A C 1
ATOM 824 O O . ALA A 1 103 ? -7.857 -19.010 -22.986 1.00 84.50 103 ALA A O 1
ATOM 825 N N . GLN A 1 104 ? -7.897 -18.100 -20.936 1.00 82.00 104 GLN A N 1
ATOM 826 C CA . GLN A 1 104 ? -9.119 -17.328 -21.140 1.00 82.00 104 GLN A CA 1
ATOM 827 C C . GLN A 1 104 ? -8.755 -15.907 -21.576 1.00 82.00 104 GLN A C 1
ATOM 829 O O . GLN A 1 104 ? -7.964 -15.235 -20.918 1.00 82.00 104 GLN A O 1
ATOM 834 N N . VAL A 1 105 ? -9.331 -15.440 -22.685 1.00 80.88 105 VAL A N 1
ATOM 835 C CA . VAL A 1 105 ? -9.134 -14.069 -23.175 1.00 80.88 105 VAL A CA 1
ATOM 836 C C . VAL A 1 105 ? -10.319 -13.216 -22.736 1.00 80.88 105 VAL A C 1
ATOM 838 O O . VAL A 1 105 ? -11.447 -13.462 -23.164 1.00 80.88 105 VAL A O 1
ATOM 841 N N . LYS A 1 106 ? -10.060 -12.195 -21.915 1.00 78.50 106 LYS A N 1
ATOM 842 C CA . LYS A 1 106 ? -11.040 -11.171 -21.539 1.00 78.50 106 LYS A CA 1
ATOM 843 C C . LYS A 1 106 ? -10.717 -9.875 -22.280 1.00 78.50 106 LYS A C 1
ATOM 845 O O . LYS A 1 106 ? -9.600 -9.372 -22.196 1.00 78.50 106 LYS A O 1
ATOM 850 N N . VAL A 1 107 ? -11.688 -9.344 -23.021 1.00 80.19 107 VAL A N 1
ATOM 851 C CA . VAL A 1 107 ? -11.581 -8.000 -23.604 1.00 80.19 107 VAL A CA 1
ATOM 852 C C . VAL A 1 107 ? -11.939 -7.006 -22.509 1.00 80.19 107 VAL A C 1
ATOM 854 O O . VAL A 1 107 ? -13.050 -7.066 -21.992 1.00 80.19 107 VAL A O 1
ATOM 857 N N . LEU A 1 108 ? -10.997 -6.133 -22.154 1.00 72.88 108 LEU A N 1
ATOM 858 C CA . LEU A 1 108 ? -11.194 -5.158 -21.085 1.00 72.88 108 LEU A CA 1
ATOM 859 C C . LEU A 1 108 ? -12.055 -3.981 -21.568 1.00 72.88 108 LEU A C 1
ATOM 861 O O . LEU A 1 108 ? -11.771 -3.383 -22.610 1.00 72.88 108 LEU A O 1
ATOM 865 N N . GLY A 1 109 ? -13.100 -3.652 -20.812 1.00 74.75 109 GLY A N 1
ATOM 866 C CA . GLY A 1 109 ? -13.933 -2.462 -20.982 1.00 74.75 109 GLY A CA 1
ATOM 867 C C . GLY A 1 109 ? -13.545 -1.348 -20.007 1.00 74.75 109 GLY A C 1
ATOM 868 O O . GLY A 1 109 ? -12.778 -1.561 -19.077 1.00 74.75 109 GLY A O 1
ATOM 869 N N . SER A 1 110 ? -14.102 -0.143 -20.175 1.00 70.12 110 SER A N 1
ATOM 870 C CA . SER A 1 110 ? -13.856 0.994 -19.261 1.00 70.12 110 SER A CA 1
ATOM 871 C C . SER A 1 110 ? -14.198 0.694 -17.794 1.00 70.12 110 SER A C 1
ATOM 873 O O . SER A 1 110 ? -13.670 1.335 -16.894 1.00 70.12 110 SER A O 1
ATOM 875 N N . GLU A 1 111 ? -15.085 -0.269 -17.555 1.00 68.81 111 GLU A N 1
ATOM 876 C CA . GLU A 1 111 ? -15.443 -0.768 -16.227 1.00 68.81 111 GLU A CA 1
ATOM 877 C C . GLU A 1 111 ? -14.336 -1.583 -15.551 1.00 68.81 111 GLU A C 1
ATOM 879 O O . GLU A 1 111 ? -14.189 -1.473 -14.340 1.00 68.81 111 GLU A O 1
ATOM 884 N N . ASP A 1 112 ? -13.499 -2.294 -16.312 1.00 65.12 112 ASP A N 1
ATOM 885 C CA . ASP A 1 112 ? -12.364 -3.060 -15.776 1.00 65.12 112 ASP A CA 1
ATOM 886 C C . ASP A 1 112 ? -11.209 -2.164 -15.293 1.00 65.12 112 ASP A C 1
ATOM 888 O O . ASP A 1 112 ? -10.278 -2.636 -14.643 1.00 65.12 112 ASP A O 1
ATOM 892 N N . PHE A 1 113 ? -11.260 -0.867 -15.615 1.00 59.62 113 PHE A N 1
ATOM 893 C CA . PHE A 1 113 ? -10.315 0.147 -15.139 1.00 59.62 113 PHE A CA 1
ATOM 894 C C . PHE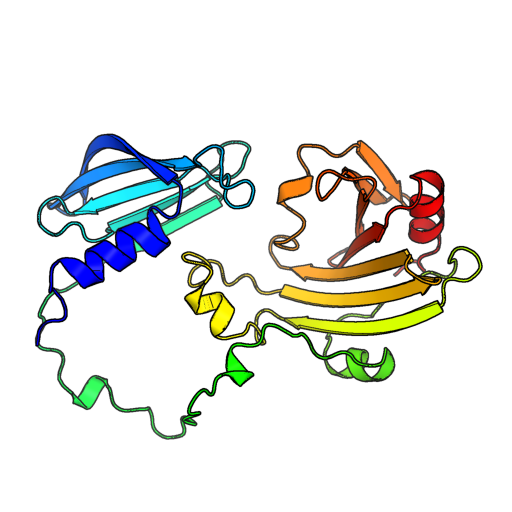 A 1 113 ? -10.850 0.939 -13.938 1.00 59.62 113 PHE A C 1
ATOM 896 O O . PHE A 1 113 ? -10.200 1.886 -13.489 1.00 59.62 113 PHE A O 1
ATOM 903 N N . LYS A 1 114 ? -12.039 0.604 -13.422 1.00 60.31 114 LYS A N 1
ATOM 904 C CA . LYS A 1 114 ? -12.555 1.225 -12.201 1.00 60.31 114 LYS A CA 1
ATOM 905 C C . LYS A 1 114 ? -11.861 0.604 -10.990 1.00 60.31 114 LYS A C 1
ATOM 907 O O . LYS A 1 114 ? -12.027 -0.577 -10.719 1.00 60.31 114 LYS A O 1
ATOM 912 N N . ASN A 1 115 ? -11.140 1.424 -10.229 1.00 57.28 115 ASN A N 1
ATOM 913 C CA . ASN A 1 115 ? -10.569 1.059 -8.926 1.00 57.28 115 ASN A CA 1
ATOM 914 C C . ASN A 1 115 ? -11.615 1.159 -7.798 1.00 57.28 115 ASN A C 1
ATOM 916 O O . ASN A 1 115 ? -11.335 1.710 -6.737 1.00 57.28 115 ASN A O 1
ATOM 920 N N . GLU A 1 116 ? -12.845 0.709 -8.034 1.00 61.97 116 GLU A N 1
ATOM 921 C CA . GLU A 1 116 ? -13.862 0.684 -6.982 1.00 61.97 116 GLU A CA 1
ATOM 922 C C . GLU A 1 116 ? -13.875 -0.710 -6.367 1.00 61.97 116 GLU A C 1
ATOM 924 O O . GLU A 1 116 ? -14.398 -1.649 -6.962 1.00 61.97 116 GLU A O 1
ATOM 929 N N . THR A 1 117 ? -13.274 -0.849 -5.185 1.00 69.56 117 THR A N 1
ATOM 930 C CA . THR A 1 117 ? -13.407 -2.077 -4.401 1.00 69.56 117 THR A CA 1
ATOM 931 C C . THR A 1 117 ? -14.878 -2.284 -4.055 1.00 69.56 117 THR A C 1
ATOM 933 O O . THR A 1 117 ? -15.554 -1.357 -3.593 1.00 69.56 117 THR A O 1
ATOM 936 N N . GLU A 1 118 ? -15.388 -3.490 -4.296 1.00 82.75 118 GLU A N 1
ATOM 937 C CA . GLU A 1 118 ? -16.788 -3.797 -4.028 1.00 82.75 118 GLU A CA 1
ATOM 938 C C . GLU A 1 118 ? -17.076 -3.714 -2.526 1.00 82.75 118 GLU A C 1
ATOM 940 O O . GLU A 1 118 ? -16.356 -4.265 -1.689 1.00 82.75 118 GLU A O 1
ATOM 945 N N . LYS A 1 119 ? -18.148 -2.993 -2.187 1.00 91.38 119 LYS A N 1
ATOM 946 C CA . LYS A 1 119 ? -18.657 -2.925 -0.819 1.00 91.38 119 LYS A CA 1
ATOM 947 C C . LYS A 1 119 ? -19.446 -4.187 -0.528 1.00 91.38 119 LYS A C 1
ATOM 949 O O . LYS A 1 119 ? -20.343 -4.533 -1.294 1.00 91.38 119 LYS A O 1
ATOM 954 N N . MET A 1 120 ? -19.167 -4.805 0.606 1.00 92.94 120 MET A N 1
ATOM 955 C CA . MET A 1 120 ? -19.820 -6.035 1.031 1.00 92.94 120 MET A CA 1
ATOM 956 C C . MET A 1 120 ? -20.140 -6.006 2.526 1.00 92.94 120 MET A C 1
ATOM 958 O O . MET A 1 120 ? -19.797 -5.068 3.251 1.00 92.94 120 MET A O 1
ATOM 962 N N . THR A 1 121 ? -20.869 -7.016 2.980 1.00 94.50 121 THR A N 1
ATOM 963 C CA . THR A 1 121 ? -21.111 -7.261 4.401 1.00 94.50 121 THR A CA 1
ATOM 964 C C . THR A 1 121 ? -19.916 -7.966 5.044 1.00 94.50 121 THR A C 1
ATOM 966 O O . THR A 1 121 ? -19.094 -8.586 4.369 1.00 94.50 121 THR A O 1
ATOM 969 N N . LEU A 1 122 ? -19.840 -7.930 6.377 1.00 92.62 122 LEU A N 1
ATOM 970 C CA . LEU A 1 122 ? -18.799 -8.647 7.119 1.00 92.62 122 LEU A CA 1
ATOM 971 C C . LEU A 1 122 ? -18.832 -10.166 6.856 1.00 92.62 122 LEU A C 1
ATOM 973 O O . LEU A 1 122 ? -17.785 -10.791 6.738 1.00 92.62 122 LEU A O 1
ATOM 977 N N . GLU A 1 123 ? -20.022 -10.756 6.716 1.00 92.12 123 GLU A N 1
ATOM 978 C CA . GLU A 1 123 ? -20.178 -12.195 6.451 1.00 92.12 123 GLU A CA 1
ATOM 979 C C . GLU A 1 123 ? -19.761 -12.594 5.031 1.00 92.12 123 GLU A C 1
ATOM 981 O O . GLU A 1 123 ? -19.249 -13.692 4.827 1.00 92.12 123 GLU A O 1
ATOM 986 N N . GLU A 1 124 ? -19.953 -11.710 4.051 1.00 92.25 124 GLU A N 1
ATOM 987 C CA . GLU A 1 124 ? -19.431 -11.911 2.696 1.00 92.25 124 GLU A CA 1
ATOM 988 C C . GLU A 1 124 ? -17.906 -11.790 2.687 1.00 92.25 124 GLU A C 1
ATOM 990 O O . GLU A 1 124 ? -17.241 -12.647 2.116 1.00 92.25 124 GLU A O 1
ATOM 995 N N . ALA A 1 125 ? -17.343 -10.800 3.388 1.00 91.19 125 ALA A N 1
ATOM 996 C CA . ALA A 1 125 ? -15.896 -10.597 3.458 1.00 91.19 125 ALA A CA 1
ATOM 997 C C . ALA A 1 125 ? -15.141 -11.806 4.036 1.00 91.19 125 ALA A C 1
ATOM 999 O O . ALA A 1 125 ? -14.082 -12.158 3.522 1.00 91.19 125 ALA A O 1
ATOM 1000 N N . LYS A 1 126 ? -15.722 -12.506 5.022 1.00 90.75 126 LYS A N 1
ATOM 1001 C CA . LYS A 1 126 ? -15.180 -13.763 5.579 1.00 90.75 126 LYS A CA 1
ATOM 1002 C C . LYS A 1 126 ? -15.002 -14.882 4.544 1.00 90.75 126 LYS A C 1
ATOM 1004 O O . LYS A 1 126 ? -14.306 -15.849 4.816 1.00 90.75 126 LYS A O 1
ATOM 1009 N N . GLN A 1 127 ? -15.659 -14.801 3.385 1.00 89.50 127 GLN A N 1
ATOM 1010 C CA . GLN A 1 127 ? -15.517 -15.794 2.312 1.00 89.50 127 GLN A CA 1
ATOM 1011 C C . GLN A 1 127 ? -14.321 -15.514 1.395 1.00 89.50 127 GLN A C 1
ATOM 1013 O O . GLN A 1 127 ? -13.977 -16.371 0.582 1.00 89.50 127 GLN A O 1
ATOM 1018 N N . PHE A 1 128 ? -13.722 -14.326 1.504 1.00 86.62 128 PHE A N 1
ATOM 1019 C CA . PHE A 1 128 ? -12.653 -13.844 0.631 1.00 86.62 128 PHE A CA 1
ATOM 1020 C C . PHE A 1 128 ? -11.320 -13.643 1.352 1.00 86.62 128 PHE A C 1
ATOM 1022 O O . PHE A 1 128 ? -10.390 -13.176 0.706 1.00 86.62 128 PHE A O 1
ATOM 1029 N N . ILE A 1 129 ? -11.246 -13.941 2.653 1.00 87.38 129 ILE A N 1
ATOM 1030 C CA . ILE A 1 129 ? -10.058 -13.732 3.482 1.00 87.38 129 ILE A CA 1
ATOM 1031 C C . ILE A 1 129 ? -9.674 -15.010 4.216 1.00 87.38 129 ILE A C 1
ATOM 1033 O O . ILE A 1 129 ? -10.548 -15.722 4.717 1.00 87.38 129 ILE A O 1
ATOM 1037 N N . ASP A 1 130 ? -8.368 -15.268 4.291 1.00 87.69 130 ASP A N 1
ATOM 1038 C CA . ASP A 1 130 ? -7.806 -16.466 4.916 1.00 87.69 130 ASP A CA 1
ATOM 1039 C C . ASP A 1 130 ? -7.492 -16.283 6.419 1.00 87.69 130 ASP A C 1
ATOM 1041 O O . ASP A 1 130 ? -7.301 -17.276 7.126 1.00 87.69 130 ASP A O 1
ATOM 1045 N N . PHE A 1 131 ? -7.465 -15.044 6.926 1.00 88.81 131 PHE A N 1
ATOM 1046 C CA . PHE A 1 131 ? -7.281 -14.719 8.348 1.00 88.81 131 PHE A CA 1
ATOM 1047 C C . PHE A 1 131 ? -8.596 -14.402 9.086 1.00 88.81 131 PHE A C 1
ATOM 1049 O O . PHE A 1 131 ? -9.634 -14.109 8.488 1.00 88.81 131 PHE A O 1
ATOM 1056 N N . GLU A 1 132 ? -8.569 -14.469 10.419 1.00 90.44 132 GLU A N 1
ATOM 1057 C CA . GLU A 1 132 ? -9.719 -14.099 11.248 1.00 90.44 132 GLU A CA 1
ATOM 1058 C C . GLU A 1 132 ? -9.883 -12.577 11.296 1.00 90.44 132 GLU A C 1
ATOM 1060 O O . GLU A 1 132 ? -8.984 -11.861 11.724 1.00 90.44 132 GLU A O 1
ATOM 1065 N N . ILE A 1 133 ? -11.043 -12.086 10.851 1.00 92.06 133 ILE A N 1
ATOM 1066 C CA . ILE A 1 133 ? -11.368 -10.657 10.901 1.00 92.06 133 ILE A CA 1
ATOM 1067 C C . ILE A 1 133 ? -11.709 -10.282 12.339 1.00 92.06 133 ILE A C 1
ATOM 1069 O O . ILE A 1 133 ? -12.664 -10.821 12.913 1.00 92.06 133 ILE A O 1
ATOM 1073 N N . LEU A 1 134 ? -10.983 -9.313 12.880 1.00 91.62 134 LEU A N 1
ATOM 1074 C CA . LEU A 1 134 ? -11.220 -8.793 14.211 1.00 91.62 134 LEU A CA 1
ATOM 1075 C C . LEU A 1 134 ? -12.286 -7.688 14.176 1.00 91.62 134 LEU A C 1
ATOM 1077 O O . LEU A 1 134 ? -12.552 -7.034 13.170 1.00 91.62 134 LEU A O 1
ATOM 1081 N N . THR A 1 135 ? -12.966 -7.483 15.301 1.00 92.38 135 THR A N 1
ATOM 1082 C CA . THR A 1 135 ? -13.875 -6.344 15.466 1.00 92.38 135 THR A CA 1
ATOM 1083 C C . THR A 1 135 ? -13.717 -5.772 16.865 1.00 92.38 135 THR A C 1
ATOM 1085 O O . THR A 1 135 ? -13.730 -6.557 17.816 1.00 92.38 135 THR A O 1
ATOM 1088 N N . PRO A 1 136 ? -13.628 -4.441 17.023 1.00 93.88 136 PRO A N 1
ATOM 1089 C CA . PRO A 1 136 ? -13.507 -3.836 18.342 1.00 93.88 136 PRO A CA 1
ATOM 1090 C C . PRO A 1 136 ? -14.778 -4.062 19.167 1.00 93.88 136 PRO A C 1
ATOM 1092 O O . PRO A 1 136 ? -15.895 -3.908 18.663 1.00 93.88 136 PRO A O 1
ATOM 1095 N N . GLU A 1 137 ? -14.621 -4.366 20.455 1.00 94.81 137 GLU A N 1
ATOM 1096 C CA . GLU A 1 137 ? -15.737 -4.449 21.404 1.00 94.81 137 GLU A CA 1
ATOM 1097 C C . GLU A 1 137 ? -16.310 -3.062 21.746 1.00 94.81 137 GLU A C 1
ATOM 1099 O O . GLU A 1 137 ? -17.469 -2.947 22.158 1.00 94.81 137 GLU A O 1
ATOM 1104 N N . TYR A 1 138 ? -15.518 -1.999 21.560 1.00 95.56 138 TYR A N 1
ATOM 1105 C CA . TYR A 1 138 ? -15.906 -0.615 21.803 1.00 95.56 138 TYR A CA 1
ATOM 1106 C C . TYR A 1 138 ? -15.841 0.236 20.532 1.00 95.56 138 TYR A C 1
ATOM 1108 O O . TYR A 1 138 ? -14.829 0.302 19.836 1.00 95.56 138 TYR A O 1
ATOM 1116 N N . LEU A 1 139 ? -16.913 0.992 20.297 1.00 96.31 139 LEU A N 1
ATOM 1117 C CA . LEU A 1 139 ? -16.934 2.108 19.359 1.00 96.31 139 LEU A CA 1
ATOM 1118 C C . LEU A 1 139 ? -17.574 3.332 20.021 1.00 96.31 139 LEU A C 1
ATOM 1120 O O . LEU A 1 139 ? -18.484 3.175 20.844 1.00 96.31 139 LEU A O 1
ATOM 1124 N N . PRO A 1 140 ? -17.162 4.554 19.637 1.00 95.50 140 PRO A N 1
ATOM 1125 C CA . PRO A 1 140 ? -17.773 5.763 20.162 1.00 95.50 140 PRO A CA 1
ATOM 1126 C C . PRO A 1 140 ? -19.269 5.812 19.832 1.00 95.50 140 PRO A C 1
ATOM 1128 O O . PRO A 1 140 ? -19.716 5.357 18.776 1.00 95.50 140 PRO A O 1
ATOM 1131 N N . GLU A 1 141 ? -20.057 6.431 20.712 1.00 94.19 141 GLU A N 1
ATOM 1132 C CA . GLU A 1 141 ? -21.514 6.473 20.569 1.00 94.19 141 GLU A CA 1
ATOM 1133 C C . GLU A 1 141 ? -21.950 7.031 19.201 1.00 94.19 141 GLU A C 1
ATOM 1135 O O . GLU A 1 141 ? -21.555 8.132 18.790 1.00 94.19 141 GLU A O 1
ATOM 1140 N N . GLY A 1 142 ? -22.821 6.287 18.517 1.00 93.62 142 GLY A N 1
ATOM 1141 C CA . GLY A 1 142 ? -23.421 6.666 17.239 1.00 93.62 142 GLY A CA 1
ATOM 1142 C C . GLY A 1 142 ? -22.618 6.274 16.000 1.00 93.62 142 GLY A C 1
ATOM 1143 O O . GLY A 1 142 ? -23.056 6.609 14.902 1.00 93.62 142 GLY A O 1
ATOM 1144 N N . TYR A 1 143 ? -21.473 5.602 16.151 1.00 96.38 143 TYR A N 1
ATOM 1145 C CA . TYR A 1 143 ? -20.840 4.894 15.040 1.00 96.38 143 TYR A CA 1
ATOM 1146 C C . TYR A 1 143 ? -21.474 3.518 14.871 1.00 96.38 143 TYR A C 1
ATOM 1148 O O . TYR A 1 143 ? -21.588 2.751 15.824 1.00 96.38 143 TYR A O 1
ATOM 1156 N N . GLU A 1 144 ? -21.858 3.204 13.641 1.00 95.81 144 GLU A N 1
ATOM 1157 C CA . GLU A 1 144 ? -22.396 1.900 13.264 1.00 95.81 144 GLU A CA 1
ATOM 1158 C C . GLU A 1 144 ? -21.607 1.349 12.079 1.00 95.81 144 GLU A C 1
ATOM 1160 O O . GLU A 1 144 ? -21.114 2.112 11.240 1.00 95.81 144 GLU A O 1
ATOM 1165 N N . PHE A 1 145 ? -21.482 0.022 12.014 1.00 96.12 145 PHE A N 1
ATOM 1166 C CA . PHE A 1 145 ? -20.885 -0.644 10.861 1.00 96.12 145 PHE A CA 1
ATOM 1167 C C . PHE A 1 145 ? -21.684 -0.305 9.601 1.00 96.12 145 PHE A C 1
ATOM 1169 O O . PHE A 1 145 ? -22.910 -0.411 9.589 1.00 96.12 145 PHE A O 1
ATOM 1176 N N . ASN A 1 146 ? -20.982 0.088 8.540 1.00 96.06 146 ASN A N 1
ATOM 1177 C CA . ASN A 1 146 ? -21.587 0.457 7.268 1.00 96.06 146 ASN A CA 1
ATOM 1178 C C . ASN A 1 146 ? -21.319 -0.615 6.206 1.00 96.06 146 ASN A C 1
ATOM 1180 O O . ASN A 1 146 ? -22.254 -1.217 5.683 1.00 96.06 146 ASN A O 1
ATOM 1184 N N . TYR A 1 147 ? -20.047 -0.873 5.903 1.00 95.31 147 TYR A N 1
ATOM 1185 C CA . TYR A 1 147 ? -19.636 -1.883 4.927 1.00 95.31 147 TYR A CA 1
ATOM 1186 C C . TYR A 1 147 ? -18.190 -2.318 5.160 1.00 95.31 147 TYR A C 1
ATOM 1188 O O . TYR A 1 147 ? -17.417 -1.631 5.832 1.00 95.31 147 TYR A O 1
ATOM 1196 N N . SER A 1 148 ? -17.826 -3.445 4.559 1.00 95.00 148 SER A N 1
ATOM 1197 C CA . SER A 1 148 ? -16.452 -3.909 4.421 1.00 95.00 148 SER A CA 1
ATOM 1198 C C . SER A 1 148 ? -16.014 -3.892 2.956 1.00 95.00 148 SER A C 1
ATOM 1200 O O . SER A 1 148 ? -16.834 -3.834 2.036 1.00 95.00 148 SER A O 1
ATOM 1202 N N . MET A 1 149 ? -14.704 -3.907 2.742 1.00 91.38 149 MET A N 1
ATOM 1203 C CA . MET A 1 149 ? -14.063 -4.051 1.437 1.00 91.38 149 MET A CA 1
ATOM 1204 C C . MET A 1 149 ? -12.895 -5.015 1.593 1.00 91.38 149 MET A C 1
ATOM 1206 O O . MET A 1 149 ? -12.093 -4.834 2.506 1.00 91.38 149 MET A O 1
ATOM 1210 N N . VAL A 1 150 ? -12.786 -6.004 0.712 1.00 88.44 150 VAL A N 1
ATOM 1211 C CA . VAL A 1 150 ? -11.644 -6.926 0.668 1.00 88.44 150 VAL A CA 1
ATOM 1212 C C . VAL A 1 150 ? -10.780 -6.573 -0.530 1.00 88.44 150 VAL A C 1
ATOM 1214 O O . VAL A 1 150 ? -11.291 -6.260 -1.605 1.00 88.44 150 VAL A O 1
ATOM 1217 N N . SER A 1 151 ? -9.466 -6.605 -0.349 1.00 80.62 151 SER A N 1
ATOM 1218 C CA . SER A 1 151 ? -8.524 -6.461 -1.451 1.00 80.62 151 SER A CA 1
ATOM 1219 C C . SER A 1 151 ? -7.314 -7.345 -1.228 1.00 80.62 151 SER A C 1
ATOM 1221 O O . SER A 1 151 ? -6.729 -7.344 -0.145 1.00 80.62 151 SER A O 1
ATOM 1223 N N . SER A 1 152 ? -6.908 -8.042 -2.279 1.00 76.38 152 SER A N 1
ATOM 1224 C CA . SER A 1 152 ? -5.687 -8.828 -2.292 1.00 76.38 152 SER A CA 1
ATOM 1225 C C . SER A 1 152 ? -4.793 -8.404 -3.452 1.00 76.38 152 SER A C 1
ATOM 1227 O O . SER A 1 152 ? -5.244 -7.872 -4.469 1.00 76.38 152 SER A O 1
ATOM 1229 N N . SER A 1 153 ? -3.510 -8.717 -3.334 1.00 67.50 153 SER A N 1
ATOM 1230 C CA . SER A 1 153 ? -2.549 -8.629 -4.439 1.00 67.50 153 SER A CA 1
ATOM 1231 C C . SER A 1 153 ? -2.963 -9.430 -5.687 1.00 67.50 153 SER A C 1
ATOM 1233 O O . SER A 1 153 ? -2.529 -9.098 -6.790 1.00 67.50 153 SER A O 1
ATOM 1235 N N . LYS A 1 154 ? -3.816 -10.460 -5.546 1.00 60.25 154 LYS A N 1
ATOM 1236 C CA . LYS A 1 154 ? -4.352 -11.249 -6.671 1.00 60.25 154 LYS A CA 1
ATOM 1237 C C . LYS A 1 154 ? -5.472 -10.515 -7.416 1.00 60.25 154 LYS A C 1
ATOM 1239 O O . LYS A 1 154 ? -5.621 -10.722 -8.617 1.00 60.25 154 LYS A O 1
ATOM 1244 N N . ASP A 1 155 ? -6.207 -9.648 -6.720 1.00 56.91 155 ASP A N 1
ATOM 1245 C CA . ASP A 1 155 ? -7.345 -8.883 -7.251 1.00 56.91 155 ASP A CA 1
ATOM 1246 C C . ASP A 1 155 ? -6.948 -7.485 -7.736 1.00 56.91 155 ASP A C 1
ATOM 1248 O O . ASP A 1 155 ? -7.806 -6.669 -8.075 1.00 56.91 155 ASP A O 1
ATOM 1252 N N . MET A 1 156 ? -5.645 -7.187 -7.760 1.00 55.78 156 MET A N 1
ATOM 1253 C CA . MET A 1 156 ? -5.126 -5.879 -8.134 1.00 55.78 156 MET A CA 1
ATOM 1254 C C . MET A 1 156 ? -5.594 -5.526 -9.560 1.00 55.78 156 MET A C 1
ATOM 1256 O O . MET A 1 156 ? -5.219 -6.216 -10.515 1.00 55.78 156 MET A O 1
ATOM 1260 N N . PRO A 1 157 ? -6.416 -4.470 -9.730 1.00 52.75 157 PRO A N 1
ATOM 1261 C CA . PRO A 1 157 ? -6.963 -4.107 -11.028 1.00 52.75 157 PRO A CA 1
ATOM 1262 C C . PRO A 1 157 ? -5.855 -3.880 -12.058 1.00 52.75 157 PRO A C 1
ATOM 1264 O O . PRO A 1 157 ? -4.799 -3.324 -11.743 1.00 52.75 157 PRO A O 1
ATOM 1267 N N . TYR A 1 158 ? -6.114 -4.234 -13.320 1.00 51.16 158 TYR A N 1
ATOM 1268 C CA . TYR A 1 158 ? -5.195 -3.950 -14.430 1.00 51.16 158 TYR A CA 1
ATOM 1269 C C . TYR A 1 158 ? -4.797 -2.464 -14.488 1.00 51.16 158 TYR A C 1
ATOM 1271 O O . TYR A 1 158 ? -3.672 -2.144 -14.857 1.00 51.16 158 TYR A O 1
ATOM 1279 N N . SER A 1 159 ? -5.674 -1.545 -14.070 1.00 42.75 159 SER A N 1
ATOM 1280 C CA . SER A 1 159 ? -5.384 -0.109 -13.931 1.00 42.75 159 SER A CA 1
ATOM 1281 C C . SER A 1 159 ? -4.203 0.183 -13.006 1.00 42.75 159 SER A C 1
ATOM 1283 O O . SER A 1 159 ? -3.443 1.106 -13.296 1.00 42.75 159 SER A O 1
ATOM 1285 N N . THR A 1 160 ? -3.985 -0.589 -11.940 1.00 46.47 160 THR A N 1
ATOM 1286 C CA . THR A 1 160 ? -2.834 -0.366 -11.057 1.00 46.47 160 THR A CA 1
ATOM 1287 C C . THR A 1 160 ? -1.525 -0.725 -11.758 1.00 46.47 160 THR A C 1
ATOM 1289 O O . THR A 1 160 ? -0.578 0.051 -11.670 1.00 46.47 160 THR A O 1
ATOM 1292 N N . PHE A 1 161 ? -1.508 -1.787 -12.574 1.00 48.28 161 PHE A N 1
ATOM 1293 C CA . PHE A 1 161 ? -0.370 -2.116 -13.446 1.00 48.28 161 PHE A CA 1
ATOM 1294 C C . PHE A 1 161 ? -0.071 -1.024 -14.487 1.00 48.28 161 PHE A C 1
ATOM 1296 O O . PHE A 1 161 ? 1.084 -0.834 -14.859 1.00 48.28 161 PHE A O 1
ATOM 1303 N N . VAL A 1 162 ? -1.096 -0.313 -14.975 1.00 45.41 162 VAL A N 1
ATOM 1304 C CA . VAL A 1 162 ? -0.939 0.729 -16.009 1.00 45.41 162 VAL A CA 1
ATOM 1305 C C . VAL A 1 162 ? -0.546 2.088 -15.411 1.00 45.41 162 VAL A C 1
ATOM 1307 O O . VAL A 1 162 ? 0.201 2.835 -16.040 1.00 45.41 162 VAL A O 1
ATOM 1310 N N . HIS A 1 163 ? -1.028 2.429 -14.210 1.00 41.31 163 HIS A N 1
ATOM 1311 C CA . HIS A 1 163 ? -0.836 3.760 -13.612 1.00 41.31 163 HIS A CA 1
ATOM 1312 C C . HIS A 1 163 ? 0.272 3.840 -12.566 1.00 41.31 163 HIS A C 1
ATOM 1314 O O . HIS A 1 163 ? 0.814 4.921 -12.336 1.00 41.31 163 HIS A O 1
ATOM 1320 N N . SER A 1 164 ? 0.644 2.724 -11.948 1.00 46.34 164 SER A N 1
ATOM 1321 C CA . SER A 1 164 ? 1.798 2.679 -11.066 1.00 46.34 164 SER A CA 1
ATOM 1322 C C . SER A 1 164 ? 2.988 2.167 -11.868 1.00 46.34 164 SER A C 1
ATOM 1324 O O . SER A 1 164 ? 3.184 0.964 -12.026 1.00 46.34 164 SER A O 1
ATOM 1326 N N . GLY A 1 165 ? 3.783 3.110 -12.378 1.00 45.03 165 GLY A N 1
ATOM 1327 C CA . GLY A 1 165 ? 4.936 2.870 -13.250 1.00 45.03 165 GLY A CA 1
ATOM 1328 C C . GLY A 1 165 ? 5.991 1.882 -12.723 1.00 45.03 165 GLY A C 1
ATOM 1329 O O . GLY A 1 165 ? 6.848 1.445 -13.485 1.00 45.03 165 GLY A O 1
ATOM 1330 N N . PHE A 1 166 ? 5.905 1.496 -11.446 1.00 43.16 166 PHE A N 1
ATOM 1331 C CA . PHE A 1 166 ? 6.767 0.506 -10.799 1.00 43.16 166 PHE A CA 1
ATOM 1332 C C . PHE A 1 166 ? 6.011 -0.637 -10.084 1.00 43.16 166 PHE A C 1
ATOM 1334 O O . PHE A 1 166 ? 6.662 -1.576 -9.631 1.00 43.16 166 PHE A O 1
ATOM 1341 N N . SER A 1 167 ? 4.668 -0.643 -10.020 1.00 45.62 167 SER A N 1
ATOM 1342 C CA . SER A 1 167 ? 3.909 -1.745 -9.375 1.00 45.62 167 SER A CA 1
ATOM 1343 C C . SER A 1 167 ? 4.079 -3.090 -10.068 1.00 45.62 167 SER A C 1
ATOM 1345 O O . SER A 1 167 ? 3.996 -4.120 -9.406 1.00 45.62 167 SER A O 1
ATOM 1347 N N . VAL A 1 168 ? 4.397 -3.094 -11.367 1.00 42.62 168 VAL A N 1
ATOM 1348 C CA . VAL A 1 168 ? 4.698 -4.318 -12.130 1.00 42.62 168 VAL A CA 1
ATOM 1349 C C . VAL A 1 168 ? 5.858 -5.113 -11.502 1.00 42.62 168 VAL A C 1
ATOM 1351 O O . VAL A 1 168 ? 5.974 -6.312 -11.733 1.00 42.62 168 VAL A O 1
ATOM 1354 N N . PHE A 1 169 ? 6.690 -4.459 -10.682 1.00 38.00 169 PHE A N 1
ATOM 1355 C CA . PHE A 1 169 ? 7.841 -5.051 -9.996 1.00 38.00 169 PHE A CA 1
ATOM 1356 C C . PHE A 1 169 ? 7.701 -5.094 -8.466 1.00 38.00 169 PHE A C 1
ATOM 1358 O O . PHE A 1 169 ? 8.565 -5.653 -7.794 1.00 38.00 169 PHE A O 1
ATOM 1365 N N . ALA A 1 170 ? 6.619 -4.542 -7.913 1.00 47.06 170 ALA A N 1
ATOM 1366 C CA . ALA A 1 170 ? 6.335 -4.494 -6.478 1.00 47.06 170 ALA A CA 1
ATOM 1367 C C . ALA A 1 170 ? 5.141 -5.390 -6.120 1.00 47.06 170 ALA A C 1
ATOM 1369 O O . ALA A 1 170 ? 4.286 -5.007 -5.324 1.00 47.06 170 ALA A O 1
ATOM 1370 N N . GLY A 1 171 ? 5.067 -6.575 -6.738 1.00 51.69 171 GLY A N 1
ATOM 1371 C CA . GLY A 1 171 ? 4.084 -7.607 -6.412 1.00 51.69 171 GLY A CA 1
ATOM 1372 C C . GLY A 1 171 ? 4.333 -8.160 -5.012 1.00 51.69 171 GLY A C 1
ATOM 1373 O O . GLY A 1 171 ? 4.875 -9.248 -4.861 1.00 51.69 171 GLY A O 1
ATOM 1374 N N . GLN A 1 172 ? 4.001 -7.381 -3.988 1.00 58.22 172 GLN A N 1
ATOM 1375 C CA . GLN A 1 172 ? 3.959 -7.861 -2.620 1.00 58.22 172 GLN A CA 1
ATOM 1376 C C . GLN A 1 172 ? 2.656 -8.620 -2.438 1.00 58.22 172 GLN A C 1
ATOM 1378 O O . GLN A 1 172 ? 1.579 -8.102 -2.746 1.00 58.22 172 GLN A O 1
ATOM 1383 N N . HIS A 1 173 ? 2.760 -9.859 -1.965 1.00 66.44 173 HIS A N 1
ATOM 1384 C CA . HIS A 1 173 ? 1.589 -10.610 -1.565 1.00 66.44 173 HIS A CA 1
ATOM 1385 C C . HIS A 1 173 ? 1.013 -9.974 -0.307 1.00 66.44 173 HIS A C 1
ATOM 1387 O O . HIS A 1 173 ? 1.610 -10.048 0.762 1.00 66.44 173 HIS A O 1
ATOM 1393 N N . TYR A 1 174 ? -0.142 -9.337 -0.468 1.00 74.94 174 TYR A N 1
ATOM 1394 C CA . TYR A 1 174 ? -0.966 -8.894 0.641 1.00 74.94 174 TYR A CA 1
ATOM 1395 C C . TYR A 1 174 ? -2.400 -9.377 0.458 1.00 74.94 174 TYR A C 1
ATOM 1397 O O . TYR A 1 174 ? -2.877 -9.566 -0.671 1.00 74.94 174 TYR A O 1
ATOM 1405 N N . GLU A 1 175 ? -3.068 -9.525 1.588 1.00 84.62 175 GLU A N 1
ATOM 1406 C CA . GLU A 1 175 ? -4.508 -9.666 1.727 1.00 84.62 175 GLU A CA 1
ATOM 1407 C C . GLU A 1 175 ? -4.943 -8.714 2.836 1.00 84.62 175 GLU A C 1
ATOM 1409 O O . GLU A 1 175 ? -4.316 -8.670 3.893 1.00 84.62 175 GLU A O 1
ATOM 1414 N N . LYS A 1 176 ? -5.970 -7.903 2.579 1.00 87.50 176 LYS A N 1
ATOM 1415 C CA . LYS A 1 176 ? -6.484 -6.960 3.570 1.00 87.50 176 LYS A CA 1
ATOM 1416 C C . LYS A 1 176 ? -7.992 -6.797 3.490 1.00 87.50 176 LYS A C 1
ATOM 1418 O O . LYS A 1 176 ? -8.587 -6.864 2.409 1.00 87.50 176 LYS A O 1
ATOM 1423 N N . ILE A 1 177 ? -8.577 -6.468 4.632 1.00 91.56 177 ILE A N 1
ATOM 1424 C CA . ILE A 1 177 ? -9.937 -5.962 4.771 1.00 91.56 177 ILE A CA 1
ATOM 1425 C C . ILE A 1 177 ? -9.912 -4.520 5.248 1.00 91.56 177 ILE A C 1
ATOM 1427 O O . ILE A 1 177 ? -9.054 -4.102 6.016 1.00 91.56 177 ILE A O 1
ATOM 1431 N N . THR A 1 178 ? -10.885 -3.743 4.796 1.00 93.06 178 THR A N 1
ATOM 1432 C CA . THR A 1 178 ? -11.225 -2.451 5.380 1.00 93.06 178 THR A CA 1
ATOM 1433 C C . THR A 1 178 ? -12.644 -2.518 5.912 1.00 93.06 178 THR A C 1
ATOM 1435 O O . THR A 1 178 ? -13.581 -2.694 5.136 1.00 93.06 178 THR A O 1
ATOM 1438 N N . LEU A 1 179 ? -12.811 -2.345 7.217 1.00 96.00 179 LEU A N 1
ATOM 1439 C CA . LEU A 1 179 ? -14.094 -2.161 7.880 1.00 96.00 179 LEU A CA 1
ATOM 1440 C C . LEU A 1 179 ? -14.378 -0.664 8.002 1.00 96.00 179 LEU A C 1
ATOM 1442 O O . LEU A 1 179 ? -13.534 0.101 8.469 1.00 96.00 179 LEU A O 1
ATOM 1446 N N . VAL A 1 180 ? -15.566 -0.233 7.582 1.00 96.25 180 VAL A N 1
ATOM 1447 C CA . VAL A 1 180 ? -15.967 1.176 7.625 1.00 96.25 180 VAL A CA 1
ATOM 1448 C C . VAL A 1 180 ? -17.148 1.350 8.569 1.00 96.25 180 VAL A C 1
ATOM 1450 O O . VAL A 1 180 ? -18.226 0.795 8.344 1.00 96.25 180 VAL A O 1
ATOM 1453 N N . TYR A 1 181 ? -16.956 2.180 9.591 1.00 97.00 181 TYR A N 1
ATOM 1454 C CA . TYR A 1 181 ? -17.980 2.586 10.549 1.00 97.00 181 TYR A CA 1
ATOM 1455 C C . TYR A 1 181 ? -18.291 4.066 10.360 1.00 97.00 181 TYR A C 1
ATOM 1457 O O . TYR A 1 181 ? -17.377 4.878 10.214 1.00 97.00 181 TYR A O 1
ATOM 1465 N N . THR A 1 182 ? -19.568 4.445 10.372 1.00 96.75 182 THR A N 1
ATOM 1466 C CA . THR A 1 182 ? -19.980 5.824 10.057 1.00 96.75 182 THR A CA 1
ATOM 1467 C C . THR A 1 182 ? -20.891 6.435 11.108 1.00 96.75 182 THR A C 1
ATOM 1469 O O . THR A 1 182 ? -21.742 5.749 11.670 1.00 96.75 182 THR A O 1
ATOM 1472 N N . LYS A 1 183 ? -20.747 7.750 11.306 1.00 95.19 183 LYS A N 1
ATOM 1473 C CA . LYS A 1 183 ? -21.618 8.610 12.116 1.00 95.19 183 LYS A CA 1
ATOM 1474 C C . LYS A 1 183 ? -21.851 9.936 11.386 1.00 95.19 183 LYS A C 1
ATOM 1476 O O . LYS A 1 183 ? -21.066 10.883 11.512 1.00 95.19 183 LYS A O 1
ATOM 1481 N N . GLY A 1 184 ? -22.948 10.015 10.631 1.00 91.31 184 GLY A N 1
ATOM 1482 C CA . GLY A 1 184 ? -23.189 11.134 9.715 1.00 91.31 184 GLY A CA 1
ATOM 1483 C C . GLY A 1 184 ? -22.095 11.184 8.647 1.00 91.31 184 GLY A C 1
ATOM 1484 O O . GLY A 1 184 ? -21.871 10.187 7.972 1.00 91.31 184 GLY A O 1
ATOM 1485 N N . ASP A 1 185 ? -21.390 12.312 8.553 1.00 86.81 185 ASP A N 1
ATOM 1486 C CA . ASP A 1 185 ? -20.264 12.493 7.624 1.00 86.81 185 ASP A CA 1
ATOM 1487 C C . ASP A 1 185 ? -18.909 12.034 8.203 1.00 86.81 185 ASP A C 1
ATOM 1489 O O . ASP A 1 185 ? -17.893 12.105 7.515 1.00 86.81 185 ASP A O 1
ATOM 1493 N N . ASN A 1 186 ? -18.866 11.586 9.466 1.00 90.88 186 ASN A N 1
ATOM 1494 C CA . ASN A 1 186 ? -17.636 11.092 10.089 1.00 90.88 186 ASN A CA 1
ATOM 1495 C C . ASN A 1 186 ? -17.482 9.588 9.876 1.00 90.88 186 ASN A C 1
ATOM 1497 O O . ASN A 1 186 ? -18.462 8.841 9.953 1.00 90.88 186 ASN A O 1
ATOM 1501 N N . GLU A 1 187 ? -16.241 9.143 9.706 1.00 94.19 187 GLU A N 1
ATOM 1502 C CA . GLU A 1 187 ? -15.904 7.737 9.517 1.00 94.19 187 GLU A CA 1
ATOM 1503 C C . GLU A 1 187 ? -14.750 7.280 10.420 1.00 94.19 187 GLU A C 1
ATOM 1505 O O . GLU A 1 187 ? -13.847 8.044 10.780 1.00 94.19 187 GLU A O 1
ATOM 1510 N N . ILE A 1 188 ? -14.803 6.004 10.785 1.00 96.06 188 ILE A N 1
ATOM 1511 C CA . ILE A 1 188 ? -13.683 5.238 11.324 1.00 96.06 188 ILE A CA 1
ATOM 1512 C C . ILE A 1 188 ? -13.432 4.125 10.316 1.00 96.06 188 ILE A C 1
ATOM 1514 O O . ILE A 1 188 ? -14.352 3.376 9.973 1.00 96.06 188 ILE A O 1
ATOM 1518 N N . ARG A 1 189 ? -12.197 4.031 9.833 1.00 95.19 189 ARG A N 1
ATOM 1519 C CA . ARG A 1 189 ? -11.749 2.928 8.987 1.00 95.19 189 ARG A CA 1
ATOM 1520 C C . ARG A 1 189 ? -10.815 2.058 9.802 1.00 95.19 189 ARG A C 1
ATOM 1522 O O . ARG A 1 189 ? -9.870 2.576 10.385 1.00 95.19 189 ARG A O 1
ATOM 1529 N N . ILE A 1 190 ? -11.089 0.767 9.832 1.00 95.06 190 ILE A N 1
ATOM 1530 C CA . ILE A 1 190 ? -10.217 -0.234 10.435 1.00 95.06 190 ILE A CA 1
ATOM 1531 C C . ILE A 1 190 ? -9.696 -1.077 9.286 1.00 95.06 190 ILE A C 1
ATOM 1533 O O . ILE A 1 190 ? -10.483 -1.610 8.508 1.00 95.06 190 ILE A O 1
ATOM 1537 N N . ILE A 1 191 ? -8.384 -1.112 9.129 1.00 92.19 191 ILE A N 1
ATOM 1538 C CA . ILE A 1 191 ? -7.703 -1.882 8.101 1.00 92.19 191 ILE A CA 1
ATOM 1539 C C . ILE A 1 191 ? -6.989 -3.011 8.817 1.00 92.19 191 ILE A C 1
ATOM 1541 O O . ILE A 1 191 ? -6.227 -2.753 9.740 1.00 92.19 191 ILE A O 1
ATOM 1545 N N . GLU A 1 192 ? -7.241 -4.235 8.387 1.00 91.81 192 GLU A N 1
ATOM 1546 C CA . GLU A 1 192 ? -6.556 -5.423 8.883 1.00 91.81 192 GLU A CA 1
ATOM 1547 C C . GLU A 1 192 ? -5.951 -6.128 7.684 1.00 91.81 192 GLU A C 1
ATOM 1549 O O . GLU A 1 192 ? -6.606 -6.246 6.642 1.00 91.81 192 GLU A O 1
ATOM 1554 N N . GLY A 1 193 ? -4.711 -6.581 7.794 1.00 89.44 193 GLY A N 1
ATOM 1555 C CA . GLY A 1 193 ? -4.102 -7.309 6.699 1.00 89.44 193 GLY A CA 1
ATOM 1556 C C . GLY A 1 193 ? -2.813 -8.012 7.055 1.00 89.44 193 GLY A C 1
ATOM 1557 O O . GLY A 1 193 ? -2.131 -7.685 8.022 1.00 89.44 193 GLY A O 1
ATOM 1558 N N . VAL A 1 194 ? -2.486 -8.976 6.208 1.00 86.25 194 VAL A N 1
ATOM 1559 C CA . VAL A 1 194 ? -1.246 -9.743 6.257 1.00 86.25 194 VAL A CA 1
ATOM 1560 C C . VAL A 1 194 ? -0.416 -9.405 5.024 1.00 86.25 194 VAL A C 1
ATOM 1562 O O . VAL A 1 194 ? -0.937 -9.272 3.911 1.00 86.25 194 VAL A O 1
ATOM 1565 N N . SER A 1 195 ? 0.888 -9.229 5.216 1.00 76.25 195 SER A N 1
ATOM 1566 C CA . SER A 1 195 ? 1.843 -8.933 4.146 1.00 76.25 195 SER A CA 1
ATOM 1567 C C . SER A 1 195 ? 3.230 -9.428 4.535 1.00 76.25 195 SER A C 1
ATOM 1569 O O . SER A 1 195 ? 3.664 -9.236 5.667 1.00 76.25 195 SER A O 1
ATOM 1571 N N . GLU A 1 196 ? 3.975 -9.988 3.580 1.00 66.62 196 GLU A N 1
ATOM 1572 C CA . GLU A 1 196 ? 5.365 -10.419 3.808 1.00 66.62 196 GLU A CA 1
ATOM 1573 C C . GLU A 1 196 ? 6.308 -9.261 4.185 1.00 66.62 196 GLU A C 1
ATOM 1575 O O . GLU A 1 196 ? 7.387 -9.492 4.732 1.00 66.62 196 GLU A O 1
ATOM 1580 N N . LYS A 1 197 ? 5.940 -8.018 3.848 1.00 61.25 197 LYS A N 1
ATOM 1581 C CA . LYS A 1 197 ? 6.774 -6.820 4.038 1.00 61.25 197 LYS A CA 1
ATOM 1582 C C . LYS A 1 197 ? 6.028 -5.650 4.703 1.00 61.25 197 LYS A C 1
ATOM 1584 O O . LYS A 1 197 ? 6.515 -4.530 4.608 1.00 61.25 197 LYS A O 1
ATOM 1589 N N . GLY A 1 198 ? 4.877 -5.888 5.343 1.00 59.72 198 GLY A N 1
ATOM 1590 C CA . GLY A 1 198 ? 3.980 -4.839 5.876 1.00 59.72 198 GLY A CA 1
ATOM 1591 C C . GLY A 1 198 ? 3.056 -4.233 4.807 1.00 59.72 198 GLY A C 1
ATOM 1592 O O . GLY A 1 198 ? 3.261 -4.475 3.610 1.00 59.72 198 GLY A O 1
ATOM 1593 N N . LEU A 1 199 ? 2.008 -3.488 5.186 1.00 57.31 199 LEU A N 1
ATOM 1594 C CA . LEU A 1 199 ? 1.046 -2.967 4.202 1.00 57.31 199 LEU A CA 1
ATOM 1595 C C . LEU A 1 199 ? 1.607 -1.746 3.430 1.00 57.31 199 LEU A C 1
ATOM 1597 O O . LEU A 1 199 ? 2.070 -0.781 4.046 1.00 57.31 199 LEU A O 1
ATOM 1601 N N . PRO A 1 200 ? 1.519 -1.715 2.079 1.00 52.69 200 PRO A N 1
ATOM 1602 C CA . PRO A 1 200 ? 2.153 -0.674 1.254 1.00 52.69 200 PRO A CA 1
ATOM 1603 C C . PRO A 1 200 ? 1.672 0.757 1.524 1.00 52.69 200 PRO A C 1
ATOM 1605 O O . PRO A 1 200 ? 2.412 1.707 1.307 1.00 52.69 200 PRO A O 1
ATOM 1608 N N . GLU A 1 201 ? 0.422 0.921 1.964 1.00 50.84 201 GLU A N 1
ATOM 1609 C CA . GLU A 1 201 ? -0.197 2.233 2.212 1.00 50.84 201 GLU A CA 1
ATOM 1610 C C . GLU A 1 201 ? 0.254 2.867 3.537 1.00 50.84 201 GLU A C 1
ATOM 1612 O O . GLU A 1 201 ? -0.046 4.034 3.776 1.00 50.84 201 GLU A O 1
ATOM 1617 N N . ILE A 1 202 ? 0.939 2.108 4.399 1.00 50.19 202 ILE A N 1
ATOM 1618 C CA . ILE A 1 202 ? 1.183 2.468 5.804 1.00 50.19 202 ILE A CA 1
ATOM 1619 C C . ILE A 1 202 ? 2.673 2.729 6.073 1.00 50.19 202 ILE A C 1
ATOM 1621 O O . ILE A 1 202 ? 3.009 3.518 6.957 1.00 50.19 202 ILE A O 1
ATOM 1625 N N . GLN A 1 203 ? 3.558 2.171 5.239 1.00 47.50 203 GLN A N 1
ATOM 1626 C CA . GLN A 1 203 ? 5.019 2.315 5.345 1.00 47.50 203 GLN A CA 1
ATOM 1627 C C . GLN A 1 203 ? 5.510 3.770 5.265 1.00 47.50 203 GLN A C 1
ATOM 1629 O O . GLN A 1 203 ? 6.514 4.119 5.882 1.00 47.50 203 GLN A O 1
ATOM 1634 N N . ASP A 1 204 ? 4.797 4.653 4.562 1.00 46.97 204 ASP A N 1
ATOM 1635 C CA . ASP A 1 204 ? 5.200 6.060 4.443 1.00 46.97 204 ASP A CA 1
ATOM 1636 C C . ASP A 1 204 ? 4.959 6.880 5.733 1.00 46.97 204 ASP A C 1
ATOM 1638 O O . ASP A 1 204 ? 5.504 7.977 5.865 1.00 46.97 204 ASP A O 1
ATOM 1642 N N . PHE A 1 205 ? 4.193 6.368 6.710 1.00 50.19 205 PHE A N 1
ATOM 1643 C CA . PHE A 1 205 ? 3.832 7.107 7.932 1.00 50.19 205 PHE A CA 1
ATOM 1644 C C . PHE A 1 205 ? 4.720 6.821 9.150 1.00 50.19 205 PHE A C 1
ATOM 1646 O O . PHE A 1 205 ? 4.604 7.523 10.162 1.00 50.19 205 PHE A O 1
ATOM 1653 N N . GLU A 1 206 ? 5.588 5.808 9.094 1.00 46.38 206 GLU A N 1
ATOM 1654 C CA . GLU A 1 206 ? 6.375 5.367 10.257 1.00 46.38 206 GLU A CA 1
ATOM 1655 C C . GLU A 1 206 ? 7.391 6.421 10.727 1.00 46.38 206 GLU A C 1
ATOM 1657 O O . GLU A 1 206 ? 7.650 6.550 11.923 1.00 46.38 206 GLU A O 1
ATOM 1662 N N . ASN A 1 207 ? 7.911 7.243 9.811 1.00 50.03 207 ASN A N 1
ATOM 1663 C CA . ASN A 1 207 ? 8.965 8.219 10.111 1.00 50.03 207 ASN A CA 1
ATOM 1664 C C . ASN A 1 207 ? 8.480 9.497 10.832 1.00 50.03 207 ASN A C 1
ATOM 1666 O O . ASN A 1 207 ? 9.308 10.295 11.274 1.00 50.03 207 ASN A O 1
ATOM 1670 N N . GLU A 1 208 ? 7.165 9.696 10.992 1.00 60.31 208 GLU A N 1
ATOM 1671 C CA . GLU A 1 208 ? 6.577 10.871 11.667 1.00 60.31 208 GLU A CA 1
ATOM 1672 C C . GLU A 1 208 ? 5.671 10.516 12.865 1.00 60.31 208 GLU A C 1
ATOM 1674 O O . GLU A 1 208 ? 5.004 11.389 13.430 1.00 60.31 208 GLU A O 1
ATOM 1679 N N . GLY A 1 209 ? 5.634 9.242 13.267 1.00 72.50 209 GLY A N 1
ATOM 1680 C CA . GLY A 1 209 ? 4.700 8.733 14.270 1.00 72.50 209 GLY A CA 1
ATOM 1681 C C . GLY A 1 209 ? 5.175 8.796 15.725 1.00 72.50 209 GLY A C 1
ATOM 1682 O O . GLY A 1 209 ? 6.362 8.705 16.036 1.00 72.50 209 GLY A O 1
ATOM 1683 N N . GLU A 1 210 ? 4.226 8.922 16.654 1.00 87.06 210 GLU A N 1
ATOM 1684 C CA . GLU A 1 210 ? 4.457 8.774 18.092 1.00 87.06 210 GLU A CA 1
ATOM 1685 C C . GLU A 1 210 ? 4.293 7.303 18.510 1.00 87.06 210 GLU A C 1
ATOM 1687 O O . GLU A 1 210 ? 3.255 6.693 18.253 1.00 87.06 210 GLU A O 1
ATOM 1692 N N . TYR A 1 211 ? 5.285 6.743 19.208 1.00 88.75 211 TYR A N 1
ATOM 1693 C CA . TYR A 1 211 ? 5.207 5.389 19.766 1.00 88.75 211 TYR A CA 1
ATOM 1694 C C . TYR A 1 211 ? 4.173 5.294 20.897 1.00 88.75 211 TYR A C 1
ATOM 1696 O O . TYR A 1 211 ? 4.146 6.124 21.812 1.00 88.75 211 TYR A O 1
ATOM 1704 N N . ILE A 1 212 ? 3.359 4.242 20.873 1.00 89.94 212 ILE A N 1
ATOM 1705 C CA . ILE A 1 212 ? 2.321 3.949 21.865 1.00 89.94 212 ILE A CA 1
ATOM 1706 C C . ILE A 1 212 ? 2.276 2.446 22.179 1.00 89.94 212 ILE A C 1
ATOM 1708 O O . ILE A 1 212 ? 2.904 1.633 21.503 1.00 89.94 212 ILE A O 1
ATOM 1712 N N . GLN A 1 213 ? 1.586 2.077 23.257 1.00 89.50 213 GLN A N 1
ATOM 1713 C CA . GLN A 1 213 ? 1.283 0.688 23.594 1.00 89.50 213 GLN A CA 1
ATOM 1714 C C . GLN A 1 213 ? -0.207 0.446 23.384 1.00 89.50 213 GLN A C 1
ATOM 1716 O O . GLN A 1 213 ? -1.008 1.241 23.868 1.00 89.50 213 GLN A O 1
ATOM 1721 N N . VAL A 1 214 ? -0.554 -0.646 22.711 1.00 88.56 214 VAL A N 1
ATOM 1722 C CA . VAL A 1 214 ? -1.928 -1.146 22.566 1.00 88.56 214 VAL A CA 1
ATOM 1723 C C . VAL A 1 214 ? -1.929 -2.564 23.118 1.00 88.56 214 VAL A C 1
ATOM 1725 O O . VAL A 1 214 ? -1.241 -3.410 22.567 1.00 88.56 214 VAL A O 1
ATOM 1728 N N . ASN A 1 215 ? -2.611 -2.837 24.233 1.00 87.56 215 ASN A N 1
ATOM 1729 C CA . ASN A 1 215 ? -2.643 -4.177 24.851 1.00 87.56 215 ASN A CA 1
ATOM 1730 C C . ASN A 1 215 ? -1.247 -4.836 25.027 1.00 87.56 215 ASN A C 1
ATOM 1732 O O . ASN A 1 215 ? -1.071 -6.031 24.822 1.00 87.56 215 ASN A O 1
ATOM 1736 N N . ASN A 1 216 ? -0.236 -4.054 25.440 1.00 85.06 216 ASN A N 1
ATOM 1737 C CA . ASN A 1 216 ? 1.190 -4.439 25.547 1.00 85.06 216 ASN A CA 1
ATOM 1738 C C . ASN A 1 216 ? 1.917 -4.735 24.218 1.00 85.06 216 ASN A C 1
ATOM 1740 O O . ASN A 1 216 ? 3.058 -5.203 24.237 1.00 85.06 216 ASN A O 1
ATOM 1744 N N . MET A 1 217 ? 1.290 -4.451 23.080 1.00 89.25 217 MET A N 1
ATOM 1745 C CA . MET A 1 217 ? 1.911 -4.465 21.760 1.00 89.25 217 MET A CA 1
ATOM 1746 C C . MET A 1 217 ? 2.445 -3.078 21.415 1.00 89.25 217 MET A C 1
ATOM 1748 O O . MET A 1 217 ? 1.868 -2.049 21.784 1.00 89.25 217 MET A O 1
ATOM 1752 N N . ASN A 1 218 ? 3.561 -3.043 20.689 1.00 88.31 218 ASN A N 1
ATOM 1753 C CA . ASN A 1 218 ? 4.108 -1.794 20.177 1.00 88.31 218 ASN A CA 1
ATOM 1754 C C . ASN A 1 218 ? 3.240 -1.302 19.016 1.00 88.31 218 ASN A C 1
ATOM 1756 O O . ASN A 1 218 ? 3.016 -2.034 18.056 1.00 88.31 218 ASN A O 1
ATOM 1760 N N . GLY A 1 219 ? 2.799 -0.051 19.100 1.00 88.31 219 GLY A N 1
ATOM 1761 C CA . GLY A 1 219 ? 2.099 0.627 18.020 1.00 88.31 219 GLY A CA 1
ATOM 1762 C C . GLY A 1 219 ? 2.658 2.020 17.768 1.00 88.31 219 GLY A C 1
ATOM 1763 O O . GLY A 1 219 ? 3.430 2.567 18.563 1.00 88.31 219 GLY A O 1
ATOM 1764 N N . THR A 1 220 ? 2.214 2.610 16.669 1.00 90.25 220 THR A N 1
ATOM 1765 C CA . THR A 1 220 ? 2.608 3.942 16.217 1.00 90.25 220 THR A CA 1
ATOM 1766 C C . THR A 1 220 ? 1.360 4.723 15.835 1.00 90.25 220 THR A C 1
ATOM 1768 O O . THR A 1 220 ? 0.493 4.209 15.131 1.00 90.25 220 THR A O 1
ATOM 1771 N N . ILE A 1 221 ? 1.254 5.971 16.297 1.00 89.94 221 ILE A N 1
ATOM 1772 C CA . ILE A 1 221 ? 0.208 6.899 15.862 1.00 89.94 221 ILE A CA 1
ATOM 1773 C C . ILE A 1 221 ? 0.805 8.047 15.052 1.00 89.94 221 ILE A C 1
ATOM 1775 O O . ILE A 1 221 ? 1.617 8.817 15.564 1.00 89.94 221 ILE A O 1
ATOM 1779 N N . SER A 1 222 ? 0.359 8.202 13.808 1.00 85.88 222 SER A N 1
ATOM 1780 C CA . SER A 1 222 ? 0.875 9.209 12.875 1.00 85.88 222 SER A CA 1
ATOM 1781 C C . SER A 1 222 ? -0.244 10.117 12.359 1.00 85.88 222 SER A C 1
ATOM 1783 O O . SER A 1 222 ? -1.357 9.642 12.105 1.00 85.88 222 SER A O 1
ATOM 1785 N N . PRO A 1 223 ? -0.002 11.430 12.193 1.00 82.62 223 PRO A N 1
ATOM 1786 C CA . PRO A 1 223 ? -0.902 12.290 11.433 1.00 82.62 223 PRO A CA 1
ATOM 1787 C C . PRO A 1 223 ? -0.869 11.888 9.953 1.00 82.62 223 PRO A C 1
ATOM 1789 O O . PRO A 1 223 ? 0.191 11.590 9.412 1.00 82.62 223 PRO A O 1
ATOM 1792 N N . ILE A 1 224 ? -2.023 11.898 9.287 1.00 77.12 224 ILE A N 1
ATOM 1793 C CA . ILE A 1 224 ? -2.129 11.507 7.875 1.00 77.12 224 ILE A CA 1
ATOM 1794 C C . ILE A 1 224 ? -2.922 12.540 7.062 1.00 77.12 224 ILE A C 1
ATOM 1796 O O . ILE A 1 224 ? -3.756 13.280 7.593 1.00 77.12 224 ILE A O 1
ATOM 1800 N N . PHE A 1 225 ? -2.664 12.591 5.751 1.00 67.44 225 PHE A N 1
ATOM 1801 C CA . PHE A 1 225 ? -3.377 13.430 4.772 1.00 67.44 225 PHE A CA 1
ATOM 1802 C C . PHE A 1 225 ? -3.385 14.948 5.063 1.00 67.44 225 PHE A C 1
ATOM 1804 O O . PHE A 1 225 ? -4.301 15.655 4.642 1.00 67.44 225 PHE A O 1
ATOM 1811 N N . GLY A 1 226 ? -2.389 15.468 5.796 1.00 63.72 226 GLY A N 1
ATOM 1812 C CA . GLY A 1 226 ? -2.222 16.909 6.057 1.00 63.72 226 GLY A CA 1
ATOM 1813 C C . GLY A 1 226 ? -3.367 17.576 6.841 1.00 63.72 226 GLY A C 1
ATOM 1814 O O . GLY A 1 226 ? -3.464 18.803 6.863 1.00 63.72 226 GLY A O 1
ATOM 1815 N N . GLY A 1 227 ? -4.249 16.782 7.458 1.00 71.12 227 GLY A N 1
ATOM 1816 C CA . GLY A 1 227 ? -5.451 17.234 8.161 1.00 71.12 227 GLY A CA 1
ATOM 1817 C C . GLY A 1 227 ? -5.473 16.843 9.641 1.00 71.12 227 GLY A C 1
ATOM 1818 O O . GLY A 1 227 ? -4.443 16.699 10.289 1.00 71.12 227 GLY A O 1
ATOM 1819 N N . ASN A 1 228 ? -6.676 16.676 10.199 1.00 82.69 228 ASN A N 1
ATOM 1820 C CA . ASN A 1 228 ? -6.884 16.206 11.577 1.00 82.69 228 ASN A CA 1
ATOM 1821 C C . ASN A 1 228 ? -6.953 14.670 11.704 1.00 82.69 228 ASN A C 1
ATOM 1823 O O . ASN A 1 228 ? -7.107 14.162 12.823 1.00 82.69 228 ASN A O 1
ATOM 1827 N N . MET A 1 229 ? -6.862 13.953 10.581 1.00 86.62 229 MET A N 1
ATOM 1828 C CA . MET A 1 229 ? -6.868 12.495 10.543 1.00 86.62 229 MET A CA 1
ATOM 1829 C C . MET A 1 229 ? -5.565 11.917 11.087 1.00 86.62 229 MET A C 1
ATOM 1831 O O . MET A 1 229 ? -4.486 12.481 10.905 1.00 86.62 229 MET A O 1
ATOM 1835 N N . LYS A 1 230 ? -5.688 10.782 11.767 1.00 89.62 230 LYS A N 1
ATOM 1836 C CA . LYS A 1 230 ? -4.572 10.016 12.317 1.00 89.62 230 LYS A CA 1
ATOM 1837 C C . LYS A 1 230 ? -4.738 8.557 11.930 1.00 89.62 230 LYS A C 1
ATOM 1839 O O . LYS A 1 230 ? -5.873 8.090 11.828 1.00 89.62 230 LYS A O 1
ATOM 1844 N N . ALA A 1 231 ? -3.616 7.875 11.753 1.00 90.06 231 ALA A N 1
ATOM 1845 C CA . ALA A 1 231 ? -3.530 6.428 11.657 1.00 90.06 231 ALA A CA 1
ATOM 1846 C C . ALA A 1 231 ? -2.877 5.905 12.940 1.00 90.06 231 ALA A C 1
ATOM 1848 O O . ALA A 1 231 ? -1.781 6.346 13.277 1.00 90.06 231 ALA A O 1
ATOM 1849 N N . LEU A 1 232 ? -3.556 5.019 13.667 1.00 92.25 232 LEU A N 1
ATOM 1850 C CA . LEU A 1 232 ? -2.974 4.230 14.752 1.00 92.25 232 LEU A CA 1
ATOM 1851 C C . LEU A 1 232 ? -2.751 2.816 14.228 1.00 92.25 232 LEU A C 1
ATOM 1853 O O . LEU A 1 232 ? -3.733 2.134 13.953 1.00 92.25 232 LEU A O 1
ATOM 1857 N N . THR A 1 233 ? -1.494 2.404 14.109 1.00 90.25 233 THR A N 1
ATOM 1858 C CA 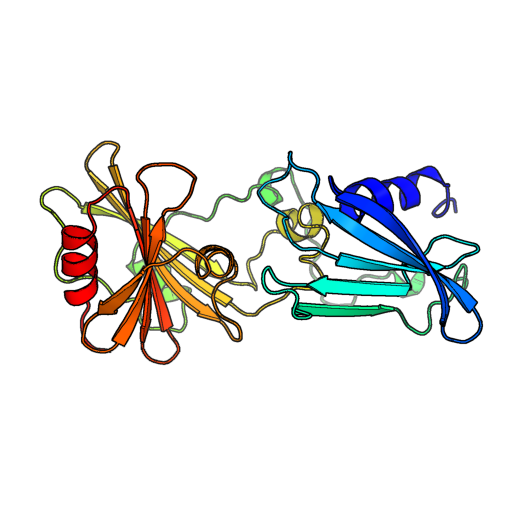. THR A 1 233 ? -1.095 1.084 13.610 1.00 90.25 233 THR A CA 1
ATOM 1859 C C . THR A 1 233 ? -0.422 0.287 14.714 1.00 90.25 233 THR A C 1
ATOM 1861 O O . THR A 1 233 ? 0.412 0.823 15.444 1.00 90.25 233 THR A O 1
ATOM 1864 N N . TRP A 1 234 ? -0.762 -0.988 14.828 1.00 90.38 234 TRP A N 1
ATOM 1865 C CA . TRP A 1 234 ? -0.039 -1.958 15.640 1.00 90.38 234 TRP A CA 1
ATOM 1866 C C . TRP A 1 234 ? -0.055 -3.313 14.938 1.00 90.38 234 TRP A C 1
ATOM 1868 O O . TRP A 1 234 ? -0.826 -3.539 14.006 1.00 90.38 234 TRP A O 1
ATOM 1878 N N . GLN A 1 235 ? 0.824 -4.200 15.384 1.00 86.81 235 GLN A N 1
ATOM 1879 C CA . GLN A 1 235 ? 0.939 -5.544 14.843 1.00 86.81 235 GLN A CA 1
ATOM 1880 C C . GLN A 1 235 ? 0.652 -6.557 15.946 1.00 86.81 235 GLN A C 1
ATOM 1882 O O . GLN A 1 235 ? 1.256 -6.479 17.020 1.00 86.81 235 GLN A O 1
ATOM 1887 N N . ASP A 1 236 ? -0.244 -7.494 15.650 1.00 81.00 236 ASP A N 1
ATOM 1888 C CA . ASP A 1 236 ? -0.530 -8.670 16.464 1.00 81.00 236 ASP A CA 1
ATOM 1889 C C . ASP A 1 236 ? -0.152 -9.926 15.669 1.00 81.00 236 ASP A C 1
ATOM 1891 O O . ASP A 1 236 ? -0.732 -10.224 14.626 1.00 81.00 236 ASP A O 1
ATOM 1895 N N . GLU A 1 237 ? 0.892 -10.625 16.108 1.00 80.69 237 GLU A N 1
ATOM 1896 C CA . GLU A 1 237 ? 1.535 -11.711 15.355 1.00 80.69 237 GLU A CA 1
ATOM 1897 C C . GLU A 1 237 ? 1.866 -11.338 13.888 1.00 80.69 237 GLU A C 1
ATOM 1899 O O . GLU A 1 237 ? 2.774 -10.542 13.632 1.00 80.69 237 GLU A O 1
ATOM 1904 N N . GLU A 1 238 ? 1.174 -11.936 12.914 1.00 83.38 238 GLU A N 1
ATOM 1905 C CA . GLU A 1 238 ? 1.320 -11.666 11.474 1.00 83.38 238 GLU A CA 1
ATOM 1906 C C . GLU A 1 238 ? 0.284 -10.657 10.946 1.00 83.38 238 GLU A C 1
ATOM 1908 O O . GLU A 1 238 ? 0.391 -10.219 9.798 1.00 83.38 238 GLU A O 1
ATOM 1913 N N . LEU A 1 239 ? -0.700 -10.279 11.768 1.00 88.19 239 LEU A N 1
ATOM 1914 C CA . LEU A 1 239 ? -1.784 -9.374 11.408 1.00 88.19 239 LEU A CA 1
ATOM 1915 C C . LEU A 1 239 ? -1.420 -7.929 11.768 1.00 88.19 239 LEU A C 1
ATOM 1917 O O . LEU A 1 239 ? -1.224 -7.573 12.930 1.00 88.19 239 LEU A O 1
ATOM 1921 N N . GLU A 1 240 ? -1.358 -7.068 10.760 1.00 89.25 240 GLU A N 1
ATOM 1922 C CA . GLU A 1 240 ? -1.228 -5.626 10.946 1.00 89.25 240 GLU A CA 1
ATOM 1923 C C . GLU A 1 240 ? -2.621 -4.998 11.015 1.00 89.25 240 GLU A C 1
ATOM 1925 O O . GLU A 1 240 ? -3.456 -5.229 10.135 1.00 89.25 240 GLU A O 1
ATOM 1930 N N . VAL A 1 241 ? -2.870 -4.198 12.055 1.00 91.75 241 VAL A N 1
ATOM 1931 C CA . VAL A 1 241 ? -4.142 -3.504 12.266 1.00 91.75 241 VAL A CA 1
ATOM 1932 C C . VAL A 1 241 ? -3.909 -2.002 12.310 1.00 91.75 241 VAL A C 1
ATOM 1934 O O . VAL A 1 241 ? -3.049 -1.506 13.038 1.00 91.75 241 VAL A O 1
ATOM 1937 N N . THR A 1 242 ? -4.720 -1.258 11.561 1.00 92.06 242 THR A N 1
ATOM 1938 C CA . THR A 1 242 ? -4.661 0.200 11.501 1.00 92.06 242 THR A CA 1
ATOM 1939 C C . THR A 1 242 ? -6.036 0.824 11.632 1.00 92.06 242 THR A C 1
ATOM 1941 O O . THR A 1 242 ? -6.939 0.558 10.842 1.00 92.06 242 THR A O 1
ATOM 1944 N N . ILE A 1 243 ? -6.179 1.750 12.575 1.00 94.06 243 ILE A N 1
ATOM 1945 C CA . ILE A 1 243 ? -7.370 2.585 12.713 1.00 94.06 243 ILE A CA 1
ATOM 1946 C C . ILE A 1 243 ? -7.082 3.964 12.124 1.00 94.06 243 ILE A C 1
ATOM 1948 O O . ILE A 1 243 ? -6.208 4.683 12.607 1.00 94.06 243 ILE A O 1
ATOM 1952 N N . ILE A 1 244 ? -7.868 4.366 11.127 1.00 92.75 244 ILE A N 1
ATOM 1953 C CA . ILE A 1 244 ? -7.852 5.704 10.537 1.00 92.75 244 ILE A CA 1
ATOM 1954 C C . ILE A 1 244 ? -9.122 6.454 10.930 1.00 92.75 244 ILE A C 1
ATOM 1956 O O . ILE A 1 244 ? -10.237 6.033 10.609 1.00 92.75 244 ILE A O 1
ATOM 1960 N N . SER A 1 245 ? -8.964 7.600 11.594 1.00 93.06 245 SER A N 1
ATOM 1961 C CA . SER A 1 245 ? -10.079 8.508 11.874 1.00 93.06 245 SER A CA 1
ATOM 1962 C C . SER A 1 245 ? -9.611 9.928 12.211 1.00 93.06 245 SER A C 1
ATOM 1964 O O . SER A 1 245 ? -8.439 10.182 12.487 1.00 93.06 245 SER A O 1
ATOM 1966 N N . SER A 1 246 ? -10.551 10.874 12.231 1.00 91.88 246 SER A N 1
ATOM 1967 C CA . SER A 1 246 ? -10.366 12.238 12.740 1.00 91.88 246 SER A CA 1
ATOM 1968 C C . SER A 1 246 ? -10.507 12.360 14.263 1.00 91.88 246 SER A C 1
ATOM 1970 O O . SER A 1 246 ? -10.439 13.472 14.793 1.00 91.88 246 SER A O 1
ATOM 1972 N N . LEU A 1 247 ? -10.752 11.247 14.964 1.00 93.50 247 LEU A N 1
ATOM 1973 C CA . LEU A 1 247 ? -10.861 11.200 16.421 1.00 93.50 247 LEU A CA 1
ATOM 1974 C C . LEU A 1 247 ? -9.567 11.655 17.118 1.00 93.50 247 LEU A C 1
ATOM 1976 O O . LEU A 1 247 ? -8.478 11.746 16.530 1.00 93.50 247 LEU A O 1
ATOM 1980 N N . ASP A 1 248 ? -9.700 12.010 18.395 1.00 92.62 248 ASP A N 1
ATOM 1981 C CA . ASP A 1 248 ? -8.536 12.277 19.225 1.00 92.62 248 ASP A CA 1
ATOM 1982 C C . ASP A 1 248 ? -7.789 10.979 19.569 1.00 92.62 248 ASP A C 1
ATOM 1984 O O . ASP A 1 248 ? -8.279 9.866 19.382 1.00 92.62 248 ASP A O 1
ATOM 1988 N N . LYS A 1 249 ? -6.553 11.139 20.041 1.00 92.12 249 LYS A N 1
ATOM 1989 C CA . LYS A 1 249 ? -5.664 10.020 20.351 1.00 92.12 249 LYS A CA 1
ATOM 1990 C C . LYS A 1 249 ? -6.226 9.099 21.439 1.00 92.12 249 LYS A C 1
ATOM 1992 O O . LYS A 1 249 ? -6.008 7.896 21.360 1.00 92.12 249 LYS A O 1
ATOM 1997 N N . ALA A 1 250 ? -6.893 9.652 22.454 1.00 93.69 250 ALA A N 1
ATOM 1998 C CA . ALA A 1 250 ? -7.413 8.852 23.557 1.00 93.69 250 ALA A CA 1
ATOM 1999 C C . ALA A 1 250 ? -8.546 7.949 23.065 1.00 93.69 250 ALA A C 1
ATOM 2001 O O . ALA A 1 250 ? -8.590 6.775 23.409 1.00 93.69 250 ALA A O 1
ATOM 2002 N N . GLU A 1 251 ? -9.403 8.476 22.194 1.00 95.62 251 GLU A N 1
ATOM 2003 C CA . GLU A 1 251 ? -10.498 7.704 21.625 1.00 95.62 251 GLU A CA 1
ATOM 2004 C C . GLU A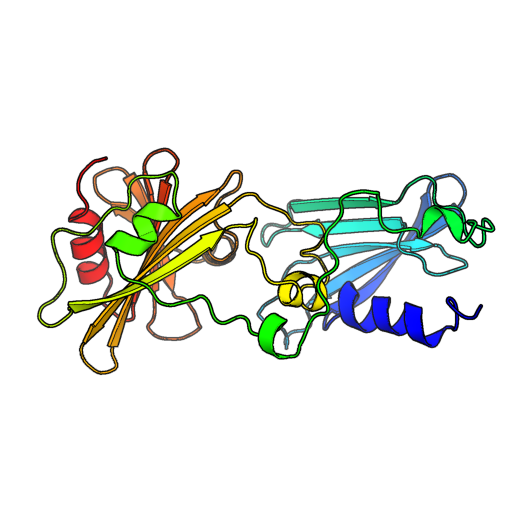 1 251 ? -10.011 6.618 20.660 1.00 95.62 251 GLU A C 1
ATOM 2006 O O . GLU A 1 251 ? -10.519 5.501 20.691 1.00 95.62 251 GLU A O 1
ATOM 2011 N N . LEU A 1 252 ? -8.987 6.906 19.848 1.00 94.81 252 LEU A N 1
ATOM 2012 C CA . LEU A 1 252 ? -8.347 5.889 19.005 1.00 94.81 252 LEU A CA 1
ATOM 2013 C C . LEU A 1 252 ? -7.748 4.753 19.840 1.00 94.81 252 LEU A C 1
ATOM 2015 O O . LEU A 1 252 ? -7.913 3.590 19.481 1.00 94.81 252 LEU A O 1
ATOM 2019 N N . LEU A 1 253 ? -7.100 5.086 20.960 1.00 94.81 253 LEU A N 1
ATOM 2020 C CA . LEU A 1 253 ? -6.544 4.090 21.869 1.00 94.81 253 LEU A CA 1
ATOM 2021 C C . LEU A 1 253 ? -7.644 3.252 22.535 1.00 94.81 253 LEU A C 1
ATOM 2023 O O . LEU A 1 253 ? -7.518 2.036 22.567 1.00 94.81 253 LEU A O 1
ATOM 2027 N N . ASN A 1 254 ? -8.748 3.868 22.974 1.00 95.62 254 ASN A N 1
ATOM 2028 C CA . ASN A 1 254 ? -9.891 3.138 23.537 1.00 95.62 254 ASN A CA 1
ATOM 2029 C C . ASN A 1 254 ? -10.467 2.112 22.546 1.00 95.62 254 ASN A C 1
ATOM 2031 O O . ASN A 1 254 ? -10.854 1.019 22.949 1.00 95.62 254 ASN A O 1
ATOM 2035 N N . ILE A 1 255 ? -10.539 2.459 21.254 1.00 96.06 255 ILE A N 1
ATOM 2036 C CA . ILE A 1 255 ? -10.987 1.524 20.213 1.00 96.06 255 ILE A CA 1
ATOM 2037 C C . ILE A 1 255 ? -9.958 0.400 20.050 1.00 96.06 255 ILE A C 1
ATOM 2039 O O . ILE A 1 255 ? -10.340 -0.766 20.075 1.00 96.06 255 ILE A O 1
ATOM 2043 N N . ALA A 1 256 ? -8.670 0.733 19.928 1.00 94.38 256 ALA A N 1
ATOM 2044 C CA . ALA A 1 256 ? -7.597 -0.242 19.729 1.00 94.38 256 ALA A CA 1
ATOM 2045 C C . ALA A 1 256 ? -7.473 -1.245 20.890 1.00 94.38 256 ALA A C 1
ATOM 2047 O O . ALA A 1 256 ? -7.364 -2.443 20.663 1.00 94.38 256 ALA A O 1
ATOM 2048 N N . GLU A 1 257 ? -7.562 -0.777 22.136 1.00 94.25 257 GLU A N 1
ATOM 2049 C CA . GLU A 1 257 ? -7.499 -1.630 23.332 1.00 94.25 257 GLU A CA 1
ATOM 2050 C C . GLU A 1 257 ? -8.736 -2.528 23.491 1.00 94.25 257 GLU A C 1
ATOM 2052 O O . GLU A 1 257 ? -8.688 -3.517 24.219 1.00 94.25 257 GLU A O 1
ATOM 2057 N N . SER A 1 258 ? -9.836 -2.213 22.802 1.00 94.75 258 SER A N 1
ATOM 2058 C CA . SER A 1 258 ? -11.070 -3.004 22.841 1.00 94.75 258 SER A CA 1
ATOM 2059 C C . SER A 1 258 ? -11.108 -4.167 21.856 1.00 94.75 258 SER A C 1
ATOM 2061 O O . SER A 1 258 ? -12.113 -4.872 21.790 1.00 94.75 258 SER A O 1
ATOM 2063 N N . PHE A 1 259 ? -10.062 -4.347 21.051 1.00 91.69 259 PHE A N 1
ATOM 2064 C CA . PHE A 1 259 ? -9.957 -5.537 20.223 1.00 91.69 259 PHE A CA 1
ATOM 2065 C C . PHE A 1 259 ? -9.798 -6.779 21.110 1.00 91.69 259 PHE A C 1
ATOM 2067 O O . PHE A 1 259 ? -9.085 -6.713 22.118 1.00 91.69 259 PHE A O 1
ATOM 2074 N N . PRO A 1 260 ? -10.454 -7.900 20.760 1.00 82.81 260 PRO A N 1
ATOM 2075 C CA . PRO A 1 260 ? -10.205 -9.163 21.439 1.00 82.81 260 PRO A CA 1
ATOM 2076 C C . PRO A 1 260 ? -8.731 -9.561 21.264 1.00 82.81 260 PRO A C 1
ATOM 2078 O O . PRO A 1 260 ? -8.145 -9.296 20.217 1.00 82.81 260 PRO A O 1
ATOM 2081 N N . GLU A 1 261 ? -8.138 -10.182 22.288 1.00 66.38 261 GLU A N 1
ATOM 2082 C CA . GLU A 1 261 ? -6.847 -10.869 22.133 1.00 66.38 261 GLU A CA 1
ATOM 2083 C C . GLU A 1 261 ? -7.035 -12.009 21.117 1.00 66.38 261 GLU A C 1
ATOM 2085 O O . GLU A 1 261 ? -7.992 -12.782 21.256 1.00 66.38 261 GLU A O 1
ATOM 2090 N N . ALA A 1 262 ? -6.171 -12.068 20.099 1.00 53.16 262 ALA A N 1
ATOM 2091 C CA . ALA A 1 262 ? -6.159 -13.136 19.099 1.00 53.16 262 ALA A CA 1
ATOM 2092 C C . ALA A 1 262 ? -5.764 -14.502 19.699 1.00 53.16 262 ALA A C 1
ATOM 2094 O O . ALA A 1 262 ? -4.967 -14.545 20.670 1.00 53.16 262 ALA A O 1
#

InterPro domains:
  IPR025377 Domain of unknown function DUF4367 [PF14285] (135-258)
  IPR029046 Lipoprotein localisation LolA/LolB/LppX [SSF89392] (17-105)
  IPR033399 Uncharacterized protein TP_0789 [PF17131] (24-92)
  IPR052944 Sporulation-related [PTHR37507] (8-260)

pLDDT: mean 78.25, std 16.46, range [34.38, 97.0]

Radius of gyration: 22.58 Å; chains: 1; bounding box: 54×43×63 Å

Sequence (262 aa):
MKLFEPDVYAEFLNGIILNGKLPSLLGTENIDGNNAYVLELTPSEKNESLQWKSKIWVDGENWMLIRCELYDNEGNPYLEIEIRDVKLNAGIPDSEFKVPDGAQVKVLGSEDFKNETEKMTLEEAKQFIDFEILTPEYLPEGYEFNYSMVSSSKDMPYSTFVHSGFSVFAGQHYEKITLVYTKGDNEIRIIEGVSEKGLPEIQDFENEGEYIQVNNMNGTISPIFGGNMKALTWQDEELEVTIISSLDKAELLNIAESFPEA

Foldseek 3Di:
DPPPPVVPVVCLCVVQVQNQWDWDFPDWDQDPNFIWTKIWTAHHPPCPPQRWIKIWIATPPRRHTAKIFTADPVRHTPDIDGDPDDDPPPCDDCVVVDDDPPDDDDDDDPVLLDPDFDWAAPVVVVVVDPDDDWFFPDDPPQWDWDTKGKDWLVSPGVNCVVNNSCVVPVSWTKIKMWTWIDHPPWIKIKIKMATPVDDPVCVNFPVAWDWDAAVNFIWTWGDPDPDLWIWIWTDDPRMIIIIIGSDDPVNVSSRRNRIDRD

Secondary structure (DSSP, 8-state):
--TT-HHHHHHHIIIIISTTEEEEEEEEEEETTEEEEEEEEEEPTT-TT----EEEEEETTT--EEEEEEE-TTS-EEEEEE--S--TT----GGGGS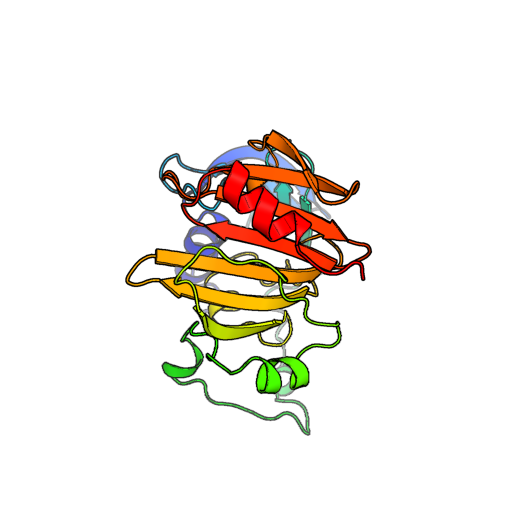PPTTPPP-PPPGGGG---PPPB-HHHHTTS-SSPPP--S---TT-EEEEEEEEETTS--HHHHHHSTTGGG----EEEEEEEEEETTEEEEEEEEEETT--TTTGGGGGGPEEEEETTEEEEEEE-TTSS-EEEEEEETTEEEEEEESS-HHHHHHHHHTSPP-

Organism: NCBI:txid1434110